Protein AF-A0A2A4Z4H3-F1 (afdb_monomer_lite)

Radius of gyration: 18.21 Å; chains: 1; bounding box: 39×43×49 Å

Foldseek 3Di:
DCVVFWDKDDLVVLVVLLVLVQVVDPDDRADSVQKIKIWGDQPFFPQKIKIWIWGRPDVVTDIWIWIDRHPDSDIQTQPQAVVSVLVCCVVTPTADDPVRVLVLVQVNLVRHADPQGGKFFDQAPVSFAAPDDDDVVVRVVRNVVHHRKDFPDQDPQRKTWIWTWIDRFQWIWIWTWIAHSSRDIDIDDTDTPDGRRRHDGNVPDD

Sequence (206 aa):
MFDEAFTKLEIDEIASLLDVLNKQIEGSTFDPLETTILAVEVPFYAEYRFLSVADHATNPPLQRFVFQKNETQDFTVIDWTYKTIYDLNTVAPIALDDKNVLEYVRFFFAHVKGRHGRFIICESADNVQWKDEQPEEVRKKLNATMQPLEIKEKRKDGVYAIKAFMMLKDALFNVDIYVEPNGRVTMSDHEIMIEDVPVLDSTFGQ

Structure (mmCIF, N/CA/C/O backbone):
data_AF-A0A2A4Z4H3-F1
#
_entry.id   AF-A0A2A4Z4H3-F1
#
loop_
_atom_site.group_PDB
_atom_site.id
_atom_site.type_symbol
_atom_site.label_atom_id
_atom_site.label_alt_id
_atom_site.label_comp_id
_atom_site.label_asym_id
_atom_site.label_entity_id
_atom_site.label_seq_id
_atom_site.pdbx_PDB_ins_code
_atom_site.Cartn_x
_atom_site.Cartn_y
_atom_site.Cartn_z
_atom_site.occupancy
_atom_site.B_iso_or_equiv
_atom_site.auth_seq_id
_atom_site.auth_comp_id
_atom_site.auth_asym_id
_atom_site.auth_atom_id
_atom_site.pdbx_PDB_model_num
ATOM 1 N N . MET A 1 1 ? -0.929 4.907 -8.600 1.00 48.97 1 MET A N 1
ATOM 2 C CA . MET A 1 1 ? -0.083 5.216 -7.424 1.00 48.97 1 MET A CA 1
ATOM 3 C C . MET A 1 1 ? -0.898 6.153 -6.547 1.00 48.97 1 MET A C 1
ATOM 5 O O . MET A 1 1 ? -1.597 6.975 -7.119 1.00 48.97 1 MET A O 1
ATOM 9 N N . PHE A 1 2 ? -0.891 6.002 -5.220 1.00 49.16 2 PHE A N 1
ATOM 10 C CA . PHE A 1 2 ? -1.704 6.821 -4.294 1.00 49.16 2 PHE A CA 1
ATOM 11 C C . PHE A 1 2 ? -1.390 8.334 -4.355 1.00 49.16 2 PHE A C 1
ATOM 13 O O . PHE A 1 2 ? -2.091 9.133 -3.745 1.00 49.16 2 PHE A O 1
ATOM 20 N N . ASP A 1 3 ? -0.359 8.717 -5.108 1.00 47.75 3 ASP A N 1
ATOM 21 C CA . ASP A 1 3 ? 0.230 10.053 -5.189 1.00 47.75 3 ASP A CA 1
ATOM 22 C C . ASP A 1 3 ? -0.754 11.181 -5.540 1.00 47.75 3 ASP A C 1
ATOM 24 O O . ASP A 1 3 ? -0.549 12.308 -5.103 1.00 47.75 3 ASP A O 1
ATOM 28 N N . GLU A 1 4 ? -1.846 10.904 -6.260 1.00 51.25 4 GLU A N 1
ATOM 29 C CA . GLU A 1 4 ? -2.812 11.943 -6.660 1.00 51.25 4 GLU A CA 1
ATOM 30 C C . GLU A 1 4 ? -3.840 12.306 -5.570 1.00 51.25 4 GLU A C 1
ATOM 32 O O . GLU A 1 4 ? -4.519 13.323 -5.695 1.00 51.25 4 GLU A O 1
ATOM 37 N N . ALA A 1 5 ? -3.951 11.517 -4.494 1.00 73.94 5 ALA A N 1
ATOM 38 C CA . ALA A 1 5 ? -4.950 11.716 -3.434 1.00 73.94 5 ALA A CA 1
ATOM 39 C C . ALA A 1 5 ? -4.361 12.213 -2.101 1.00 73.94 5 ALA A C 1
ATOM 41 O O . ALA A 1 5 ? -5.100 12.438 -1.139 1.00 73.94 5 ALA A O 1
ATOM 42 N N . PHE A 1 6 ? -3.040 12.386 -2.019 1.00 83.31 6 PHE A N 1
ATOM 43 C CA . PHE A 1 6 ? -2.410 12.866 -0.796 1.00 83.31 6 PHE A CA 1
ATOM 44 C C . PHE A 1 6 ? -2.664 14.356 -0.573 1.00 83.31 6 PHE A C 1
ATOM 46 O O . PHE A 1 6 ? -2.388 15.201 -1.422 1.00 83.31 6 PHE A O 1
ATOM 53 N N . THR A 1 7 ? -3.111 14.679 0.633 1.00 89.88 7 THR A N 1
ATOM 54 C CA . THR A 1 7 ? -3.207 16.043 1.142 1.00 89.88 7 THR A CA 1
ATOM 55 C C . THR A 1 7 ? -2.032 16.303 2.073 1.00 89.88 7 THR A C 1
ATOM 57 O O . THR A 1 7 ? -1.821 15.575 3.045 1.00 89.88 7 THR A O 1
ATOM 60 N N . LYS A 1 8 ? -1.242 17.337 1.777 1.00 92.19 8 LYS A N 1
ATOM 61 C CA . LYS A 1 8 ? -0.184 17.788 2.683 1.00 92.19 8 LYS A CA 1
ATOM 62 C C . LYS A 1 8 ? -0.820 18.434 3.913 1.00 92.19 8 LYS A C 1
ATOM 64 O O . LYS A 1 8 ? -1.685 19.291 3.761 1.00 92.19 8 LYS A O 1
ATOM 69 N N . LEU A 1 9 ? -0.384 18.026 5.102 1.00 91.56 9 LEU A N 1
ATOM 70 C CA . LEU A 1 9 ? -0.861 18.613 6.352 1.00 91.56 9 LEU A CA 1
ATOM 71 C C . LEU A 1 9 ? -0.175 19.952 6.640 1.00 91.56 9 LEU A C 1
ATOM 73 O O . LEU A 1 9 ? 0.978 20.176 6.258 1.00 91.56 9 LEU A O 1
ATOM 77 N N . GLU A 1 10 ? -0.892 20.828 7.339 1.00 91.31 10 GLU A N 1
ATOM 78 C CA . GLU A 1 10 ? -0.375 22.119 7.790 1.00 91.31 10 GLU A CA 1
ATOM 79 C C . GLU A 1 10 ? 0.532 21.957 9.014 1.00 91.31 10 GLU A C 1
ATOM 81 O O . GLU A 1 10 ? 0.399 21.016 9.799 1.00 91.31 10 GLU A O 1
ATOM 86 N N . ILE A 1 11 ? 1.448 22.907 9.204 1.00 90.12 11 ILE A N 1
ATOM 87 C CA . ILE A 1 11 ? 2.482 22.849 10.248 1.00 90.12 11 ILE A CA 1
ATOM 88 C C . ILE A 1 11 ? 1.920 22.673 11.669 1.00 90.12 11 ILE A C 1
ATOM 90 O O . ILE A 1 11 ? 2.480 21.909 12.455 1.00 90.12 11 ILE A O 1
ATOM 94 N N . ASP A 1 12 ? 0.794 23.315 11.989 1.00 90.25 12 ASP A N 1
ATOM 95 C CA . ASP A 1 12 ? 0.161 23.222 13.313 1.00 90.25 12 ASP A CA 1
ATOM 96 C C . ASP A 1 12 ? -0.400 21.814 13.581 1.00 90.25 12 ASP A C 1
ATOM 98 O O . ASP A 1 12 ? -0.313 21.287 14.697 1.00 90.25 12 ASP A O 1
ATOM 102 N N . GLU A 1 13 ? -0.943 21.172 12.541 1.00 89.69 13 GLU A N 1
ATOM 103 C CA . GLU A 1 13 ? -1.412 19.789 12.610 1.00 89.69 13 GLU A CA 1
ATOM 104 C C . GLU A 1 13 ? -0.224 18.830 12.720 1.00 89.69 13 GLU A C 1
ATOM 106 O O . GLU A 1 13 ? -0.233 17.944 13.573 1.00 89.69 13 GLU A O 1
ATOM 111 N N . ILE A 1 14 ? 0.836 19.047 11.931 1.00 90.31 14 ILE A N 1
ATOM 112 C CA . ILE A 1 14 ? 2.077 18.262 12.002 1.00 90.31 14 ILE A CA 1
ATOM 113 C C . ILE A 1 14 ? 2.657 18.308 13.418 1.00 90.31 14 ILE A C 1
ATOM 115 O O . ILE A 1 14 ? 2.927 17.254 13.990 1.00 90.31 14 ILE A O 1
ATOM 119 N N . ALA A 1 15 ? 2.797 19.494 14.015 1.00 90.56 15 ALA A N 1
ATOM 120 C CA . ALA A 1 15 ? 3.322 19.644 15.372 1.00 90.56 15 ALA A CA 1
ATOM 121 C C . ALA A 1 15 ? 2.492 18.851 16.398 1.00 90.56 15 ALA A C 1
ATOM 123 O O . ALA A 1 15 ? 3.041 18.077 17.184 1.00 90.56 15 ALA A O 1
ATOM 124 N N . SER A 1 16 ? 1.164 18.964 16.319 1.00 89.19 16 SER A N 1
ATOM 125 C CA . SER A 1 16 ? 0.234 18.258 17.210 1.00 89.19 16 SER A CA 1
ATOM 126 C C . SER A 1 16 ? 0.288 16.732 17.055 1.00 89.19 16 SER A C 1
ATOM 128 O O . SER A 1 16 ? 0.121 15.998 18.032 1.00 89.19 16 SER A O 1
ATOM 130 N N . LEU A 1 17 ? 0.503 16.233 15.834 1.00 89.25 17 LEU A N 1
ATOM 131 C CA . LEU A 1 17 ? 0.656 14.801 15.561 1.00 89.25 17 LEU A CA 1
ATOM 132 C C . LEU A 1 17 ? 2.003 14.283 16.073 1.00 89.25 17 LEU A C 1
ATOM 134 O O . LEU A 1 17 ? 2.053 13.244 16.736 1.00 89.25 17 LEU A O 1
ATOM 138 N N . LEU A 1 18 ? 3.088 15.012 15.800 1.00 89.25 18 LEU A N 1
ATOM 139 C CA . LEU A 1 18 ? 4.441 14.620 16.193 1.00 89.25 18 LEU A CA 1
ATOM 140 C C . LEU A 1 18 ? 4.631 14.597 17.714 1.00 89.25 18 LEU A C 1
ATOM 142 O O . LEU A 1 18 ? 5.350 13.730 18.209 1.00 89.25 18 LEU A O 1
ATOM 146 N N . ASP A 1 19 ? 3.921 15.441 18.468 1.00 88.50 19 ASP A N 1
ATOM 147 C CA . ASP A 1 19 ? 3.914 15.429 19.940 1.00 88.50 19 ASP A CA 1
ATOM 148 C C . ASP A 1 19 ? 3.496 14.083 20.553 1.00 88.50 19 ASP A C 1
ATOM 150 O O . ASP A 1 19 ? 3.882 13.755 21.685 1.00 88.50 19 ASP A O 1
ATOM 154 N N . VAL A 1 20 ? 2.687 13.301 19.836 1.00 88.69 20 VAL A N 1
ATOM 155 C CA . VAL A 1 20 ? 2.268 11.960 20.260 1.00 88.69 20 VAL A CA 1
ATOM 156 C C . VAL A 1 20 ? 3.045 10.888 19.518 1.00 88.69 20 VAL A C 1
ATOM 158 O O . VAL A 1 20 ? 3.537 9.952 20.148 1.00 88.69 20 VAL A O 1
ATOM 161 N N . LEU A 1 21 ? 3.213 11.041 18.205 1.00 86.62 21 LEU A N 1
ATOM 162 C CA . LEU A 1 21 ? 3.874 10.051 17.367 1.00 86.62 21 LEU A CA 1
ATOM 163 C C . LEU A 1 21 ? 5.336 9.822 17.790 1.00 86.62 21 LEU A C 1
ATOM 165 O O . LEU A 1 21 ? 5.755 8.674 17.927 1.00 86.62 21 LEU A O 1
ATOM 169 N N . ASN A 1 22 ? 6.086 10.882 18.118 1.00 87.94 22 ASN A N 1
ATOM 170 C CA . ASN A 1 22 ? 7.470 10.770 18.603 1.00 87.94 22 ASN A CA 1
ATOM 171 C C . ASN A 1 22 ? 7.598 10.003 19.929 1.00 87.94 22 ASN A C 1
ATOM 173 O O . ASN A 1 22 ? 8.685 9.543 20.262 1.00 87.94 22 ASN A O 1
ATOM 177 N N . LYS A 1 23 ? 6.512 9.861 20.702 1.00 85.56 23 LYS A N 1
ATOM 178 C CA . LYS A 1 23 ? 6.504 9.071 21.947 1.00 85.56 23 LYS A CA 1
ATOM 179 C C . LYS A 1 23 ? 6.243 7.586 21.698 1.00 85.56 23 LYS A C 1
ATOM 181 O O . LYS A 1 23 ? 6.504 6.779 22.585 1.00 85.56 23 LYS A O 1
ATOM 186 N N . GLN A 1 24 ? 5.685 7.240 20.539 1.00 79.06 24 GLN A N 1
ATOM 187 C CA . GLN A 1 24 ? 5.313 5.873 20.168 1.00 79.06 24 GLN A CA 1
ATOM 188 C C . GLN A 1 24 ? 6.321 5.224 19.213 1.00 79.06 24 GLN A C 1
ATOM 190 O O . GLN A 1 24 ? 6.392 4.000 19.142 1.00 79.06 24 GLN A O 1
ATOM 195 N N . ILE A 1 25 ? 7.098 6.026 18.480 1.00 77.94 25 ILE A N 1
ATOM 196 C CA . ILE A 1 25 ? 8.138 5.536 17.575 1.00 77.94 25 ILE A CA 1
ATOM 197 C C . ILE A 1 25 ? 9.462 5.392 18.333 1.00 77.94 25 ILE A C 1
ATOM 199 O O . ILE A 1 25 ? 9.905 6.308 19.021 1.00 77.94 25 ILE A O 1
ATOM 203 N N . GLU A 1 26 ? 10.127 4.250 18.165 1.00 68.00 26 GLU A N 1
ATOM 204 C CA . GLU A 1 26 ? 11.507 4.062 18.616 1.00 68.00 26 GLU A CA 1
ATOM 205 C C . GLU A 1 26 ? 12.495 4.692 17.615 1.00 68.00 26 GLU A C 1
ATOM 207 O O . GLU A 1 26 ? 12.425 4.436 16.408 1.00 68.00 26 GLU A O 1
ATOM 212 N N . GLY A 1 27 ? 13.448 5.491 18.107 1.00 70.19 27 GLY A N 1
ATOM 213 C CA . GLY A 1 27 ? 14.533 6.067 17.303 1.00 70.19 27 GLY A CA 1
ATOM 214 C C . GLY A 1 27 ? 14.565 7.596 17.302 1.00 70.19 27 GLY A C 1
ATOM 215 O O . GLY A 1 27 ? 14.373 8.225 18.341 1.00 70.19 27 GLY A O 1
ATOM 216 N N . SER A 1 28 ? 14.887 8.183 16.144 1.00 68.56 28 SER A N 1
ATOM 217 C CA . SER A 1 28 ? 14.991 9.635 15.960 1.00 68.56 28 SER A CA 1
ATOM 218 C C . SER A 1 28 ? 13.633 10.317 16.106 1.00 68.56 28 SER A C 1
ATOM 220 O O . SER A 1 28 ? 12.647 9.881 15.515 1.00 68.56 28 SER A O 1
ATOM 222 N N . THR A 1 29 ? 13.602 11.407 16.868 1.00 81.31 29 THR A N 1
ATOM 223 C CA . THR A 1 29 ? 12.432 12.277 16.994 1.00 81.31 29 THR A CA 1
ATOM 224 C C . THR A 1 29 ? 12.316 13.182 15.777 1.00 81.31 29 THR A C 1
ATOM 226 O O . THR A 1 29 ? 13.285 13.850 15.419 1.00 81.31 29 THR A O 1
ATOM 229 N N . PHE A 1 30 ? 11.125 13.243 15.198 1.00 85.31 30 PHE A N 1
ATOM 230 C CA . PHE A 1 30 ? 10.806 14.108 14.072 1.00 85.31 30 PHE A CA 1
ATOM 231 C C . PHE A 1 30 ? 10.629 15.561 14.517 1.00 85.31 30 PHE A C 1
ATOM 233 O O . PHE A 1 30 ? 9.896 15.826 15.475 1.00 85.31 30 PHE A O 1
ATOM 240 N N . ASP A 1 31 ? 11.274 16.491 13.810 1.00 87.19 31 ASP A N 1
ATOM 241 C CA . ASP A 1 31 ? 11.072 17.933 13.978 1.00 87.19 31 ASP A CA 1
ATOM 242 C C . ASP A 1 31 ? 9.947 18.407 13.035 1.00 87.19 31 ASP A C 1
ATOM 244 O O . ASP A 1 31 ? 10.052 18.180 11.825 1.00 87.19 31 ASP A O 1
ATOM 248 N N . PRO A 1 32 ? 8.883 19.069 13.531 1.00 89.44 32 PRO A N 1
ATOM 249 C CA . PRO A 1 32 ? 7.810 19.606 12.691 1.00 89.44 32 PRO A CA 1
ATOM 250 C C . PRO A 1 32 ? 8.270 20.536 11.559 1.00 89.44 32 PRO A C 1
ATOM 252 O O . PRO A 1 32 ? 7.568 20.645 10.557 1.00 89.44 32 PRO A O 1
ATOM 255 N N . LEU A 1 33 ? 9.419 21.208 11.699 1.00 90.38 33 LEU A N 1
ATOM 256 C CA . LEU A 1 33 ? 9.965 22.107 10.676 1.00 90.38 33 LEU A CA 1
ATOM 257 C C . LEU A 1 33 ? 10.673 21.364 9.539 1.00 90.38 33 LEU A C 1
ATOM 259 O O . LEU A 1 33 ? 10.671 21.840 8.405 1.00 90.38 33 LEU A O 1
ATOM 263 N N . GLU A 1 34 ? 11.240 20.196 9.835 1.00 90.69 34 GLU A N 1
ATOM 264 C CA . GLU A 1 34 ? 11.979 19.360 8.878 1.00 90.69 34 GLU A CA 1
ATOM 265 C C . GLU A 1 34 ? 11.135 18.177 8.367 1.00 90.69 34 GLU A C 1
ATOM 267 O O . GLU A 1 34 ? 11.551 17.436 7.475 1.00 90.69 34 GLU A O 1
ATOM 272 N N . THR A 1 35 ? 9.922 18.004 8.901 1.00 92.12 35 THR A N 1
ATOM 273 C CA . THR A 1 35 ? 9.031 16.885 8.583 1.00 92.12 35 THR A CA 1
ATOM 274 C C . THR A 1 35 ? 7.894 17.310 7.663 1.00 92.12 35 THR A C 1
ATOM 276 O O . THR A 1 35 ? 7.148 18.244 7.941 1.00 92.12 35 THR A O 1
ATOM 279 N N . THR A 1 36 ? 7.691 16.553 6.588 1.00 93.12 36 THR A N 1
ATOM 280 C CA . THR A 1 36 ? 6.489 16.629 5.755 1.00 93.12 36 THR A CA 1
ATOM 281 C C . THR A 1 36 ? 5.586 15.438 6.050 1.00 93.12 36 THR A C 1
ATOM 283 O O . THR A 1 36 ? 6.023 14.292 5.962 1.00 93.12 36 THR A O 1
ATOM 286 N N . ILE A 1 37 ? 4.312 15.698 6.358 1.00 93.06 37 ILE A N 1
ATOM 287 C CA . ILE A 1 37 ? 3.289 14.655 6.488 1.00 93.06 37 ILE A CA 1
ATOM 288 C C . ILE A 1 37 ? 2.285 14.788 5.347 1.00 93.06 37 ILE A C 1
ATOM 290 O O . ILE A 1 37 ? 1.677 15.843 5.150 1.00 93.06 37 ILE A O 1
ATOM 294 N N . LEU A 1 38 ? 2.118 13.699 4.603 1.00 93.19 38 LEU A N 1
ATOM 295 C CA . LEU A 1 38 ? 1.094 13.541 3.580 1.00 93.19 38 LEU A CA 1
ATOM 296 C C . LEU A 1 38 ? 0.022 12.583 4.097 1.00 93.19 38 LEU A C 1
ATOM 298 O O . LEU A 1 38 ? 0.347 11.471 4.509 1.00 93.19 38 LEU A O 1
ATOM 302 N N . ALA A 1 39 ? -1.240 12.997 4.059 1.00 92.06 39 ALA A N 1
ATOM 303 C CA . ALA A 1 39 ? -2.380 12.201 4.494 1.00 92.06 39 ALA A CA 1
ATOM 304 C C . ALA A 1 39 ? -3.246 11.780 3.305 1.00 92.06 39 ALA A C 1
ATOM 306 O O . ALA A 1 39 ? -3.481 12.573 2.398 1.00 92.06 39 ALA A O 1
ATOM 307 N N . VAL A 1 40 ? -3.759 10.556 3.324 1.00 91.38 40 VAL A N 1
ATOM 308 C CA . VAL A 1 40 ? -4.726 10.064 2.337 1.00 91.38 40 VAL A CA 1
ATOM 309 C C . VAL A 1 40 ? -5.792 9.228 3.031 1.00 91.38 40 VAL A C 1
ATOM 311 O O . VAL A 1 40 ? -5.500 8.472 3.961 1.00 91.38 40 VAL A O 1
ATOM 314 N N . GLU A 1 41 ? -7.041 9.371 2.601 1.00 89.31 41 GLU A N 1
ATOM 315 C CA . GLU A 1 41 ? -8.112 8.489 3.056 1.00 89.31 41 GLU A CA 1
ATOM 316 C C . GLU A 1 41 ? -7.954 7.106 2.426 1.00 89.31 41 GLU A C 1
ATOM 318 O O . GLU A 1 41 ? -7.647 6.969 1.242 1.00 89.31 41 GLU A O 1
ATOM 323 N N . VAL A 1 42 ? -8.162 6.065 3.228 1.00 88.56 42 VAL A N 1
ATOM 324 C CA . VAL A 1 42 ? -8.042 4.675 2.784 1.00 88.56 42 VAL A CA 1
ATOM 325 C C . VAL A 1 42 ? -9.434 4.055 2.680 1.00 88.56 42 VAL A C 1
ATOM 327 O O . VAL A 1 42 ? -10.040 3.74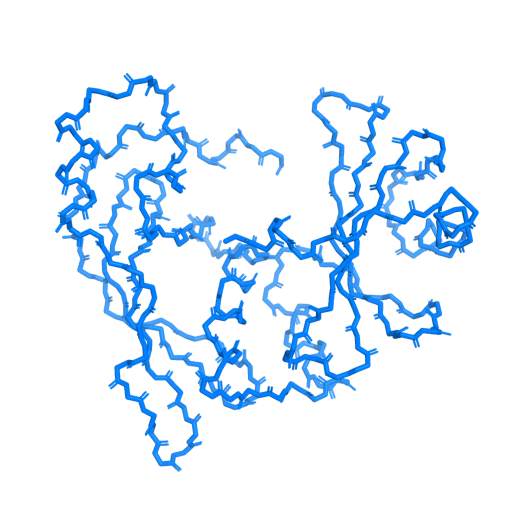0 3.703 1.00 88.56 42 VAL A O 1
ATOM 330 N N . PRO A 1 43 ? -9.973 3.828 1.468 1.00 88.94 43 PRO A N 1
ATOM 331 C CA . PRO A 1 43 ? -11.378 3.441 1.300 1.00 88.94 43 PRO A CA 1
ATOM 332 C C . PRO A 1 43 ? -11.725 2.053 1.856 1.00 88.94 43 PRO A C 1
ATOM 334 O O . PRO A 1 43 ? -12.901 1.708 1.943 1.00 88.94 43 PRO A O 1
ATOM 337 N N . PHE A 1 44 ? -10.724 1.250 2.223 1.00 91.25 44 PHE A N 1
ATOM 338 C CA . PHE A 1 44 ? -10.885 -0.068 2.840 1.00 91.25 44 PHE A CA 1
ATOM 339 C C . PHE A 1 44 ? -10.828 -0.050 4.381 1.00 91.25 44 PHE A C 1
ATOM 341 O O . PHE A 1 44 ? -11.173 -1.061 4.990 1.00 91.25 44 PHE A O 1
ATOM 348 N N . TYR A 1 45 ? -10.461 1.070 5.020 1.00 91.50 45 TYR A N 1
ATOM 349 C CA . TYR A 1 45 ? -10.558 1.257 6.475 1.00 91.50 45 TYR A CA 1
ATOM 350 C C . TYR A 1 45 ? -11.400 2.492 6.800 1.00 91.50 45 TYR A C 1
ATOM 352 O O . TYR A 1 45 ? -10.914 3.623 6.798 1.00 91.50 45 TYR A O 1
ATOM 360 N N . ALA A 1 46 ? -12.676 2.272 7.116 1.00 86.31 46 ALA A N 1
ATOM 361 C CA . ALA A 1 46 ? -13.558 3.349 7.550 1.00 86.31 46 ALA A CA 1
ATOM 362 C C . ALA A 1 46 ? -13.021 4.005 8.830 1.00 86.31 46 ALA A C 1
ATOM 364 O O . ALA A 1 46 ? -12.587 3.305 9.738 1.00 86.31 46 ALA A O 1
ATOM 365 N N . GLU A 1 47 ? -13.090 5.336 8.909 1.00 88.75 47 GLU A N 1
ATOM 366 C CA . GLU A 1 47 ? -12.576 6.133 10.036 1.00 88.75 47 GLU A CA 1
ATOM 367 C C . GLU A 1 47 ? -11.049 6.124 10.202 1.00 88.75 47 GLU A C 1
ATOM 369 O O . GLU A 1 47 ? -10.559 6.580 11.233 1.00 88.75 47 GLU A O 1
ATOM 374 N N . TYR A 1 48 ? -10.283 5.646 9.220 1.00 91.25 48 TYR A N 1
ATOM 375 C CA . TYR A 1 48 ? -8.825 5.735 9.242 1.00 91.25 48 TYR A CA 1
ATOM 376 C C . TYR A 1 48 ? -8.305 6.542 8.060 1.00 91.25 48 TYR A C 1
ATOM 378 O O . TYR A 1 48 ? -8.838 6.505 6.949 1.00 91.25 48 TYR A O 1
ATOM 386 N N . ARG A 1 49 ? -7.189 7.223 8.303 1.00 91.69 49 ARG A N 1
ATOM 387 C CA . ARG A 1 49 ? -6.354 7.824 7.269 1.00 91.69 49 ARG A CA 1
ATOM 388 C C . ARG A 1 49 ? -4.949 7.252 7.335 1.00 91.69 49 ARG A C 1
ATOM 390 O O . ARG A 1 49 ? -4.454 6.875 8.399 1.00 91.69 49 ARG A O 1
ATOM 397 N N . PHE A 1 50 ? -4.312 7.188 6.180 1.00 92.75 50 PHE A N 1
ATOM 398 C CA . PHE A 1 50 ? -2.930 6.774 6.038 1.00 92.75 50 PHE A CA 1
ATOM 399 C C . PHE A 1 50 ? -2.026 8.001 5.955 1.00 92.75 50 PHE A C 1
ATOM 401 O O . PHE A 1 50 ? -2.301 8.929 5.196 1.00 92.75 50 PHE A O 1
ATOM 408 N N . LEU A 1 51 ? -0.953 8.002 6.740 1.00 92.69 51 LEU A N 1
ATOM 409 C CA . LEU A 1 51 ? 0.020 9.080 6.831 1.00 92.69 51 LEU A CA 1
ATOM 410 C C . LEU A 1 51 ? 1.386 8.596 6.338 1.00 92.69 51 LEU A C 1
ATOM 412 O O . LEU A 1 51 ? 1.943 7.629 6.862 1.00 92.69 51 LEU A O 1
ATOM 416 N N . SER A 1 52 ? 1.947 9.316 5.373 1.00 92.06 52 SER A N 1
ATOM 417 C CA . SER A 1 52 ? 3.347 9.217 4.970 1.00 92.06 52 SER A CA 1
ATOM 418 C C . SER A 1 52 ? 4.121 10.367 5.605 1.00 92.06 52 SER A C 1
ATOM 420 O O . SER A 1 52 ? 3.948 11.525 5.225 1.00 92.06 52 SER A O 1
ATOM 422 N N . VAL A 1 53 ? 4.971 10.039 6.570 1.00 91.69 53 VAL A N 1
ATOM 423 C CA . VAL A 1 53 ? 5.822 10.971 7.313 1.00 91.69 53 VAL A CA 1
ATOM 424 C C . VAL A 1 53 ? 7.225 10.904 6.719 1.00 91.69 53 VAL A C 1
ATOM 426 O O . VAL A 1 53 ? 7.832 9.834 6.701 1.00 91.69 53 VAL A O 1
ATOM 429 N N . ALA A 1 54 ? 7.736 12.021 6.215 1.00 91.50 54 ALA A N 1
ATOM 430 C CA . ALA A 1 54 ? 9.073 12.119 5.643 1.00 91.50 54 ALA A CA 1
ATOM 431 C C . ALA A 1 54 ? 9.872 13.210 6.356 1.00 91.50 54 ALA A C 1
ATOM 433 O O . ALA A 1 54 ? 9.467 14.370 6.360 1.00 91.50 54 ALA A O 1
ATOM 434 N N . ASP A 1 55 ? 11.004 12.831 6.939 1.00 89.94 55 ASP A N 1
ATOM 435 C CA . ASP A 1 55 ? 11.915 13.738 7.634 1.00 89.94 55 ASP A CA 1
ATOM 436 C C . ASP A 1 55 ? 13.120 14.071 6.765 1.00 89.94 55 ASP A C 1
ATOM 438 O O . ASP A 1 55 ? 13.900 13.193 6.383 1.00 89.94 55 ASP A O 1
ATOM 442 N N . HIS A 1 56 ? 13.252 15.356 6.460 1.00 90.25 56 HIS A N 1
ATOM 443 C CA . HIS A 1 56 ? 14.261 15.907 5.570 1.00 90.25 56 HIS A CA 1
ATOM 444 C C . HIS A 1 56 ? 15.542 16.340 6.292 1.00 90.25 56 HIS A C 1
ATOM 446 O O . HIS A 1 56 ? 16.483 16.775 5.627 1.00 90.25 56 HIS A O 1
ATOM 452 N N . ALA A 1 57 ? 15.646 16.132 7.612 1.00 87.19 57 ALA A N 1
ATOM 453 C CA . ALA A 1 57 ? 16.883 16.360 8.359 1.00 87.19 57 ALA A CA 1
ATOM 454 C C . ALA A 1 57 ? 18.041 15.452 7.894 1.00 87.19 57 ALA A C 1
ATOM 456 O O . ALA A 1 57 ? 19.215 15.734 8.151 1.00 87.19 57 ALA A O 1
ATOM 457 N N . THR A 1 58 ? 17.727 14.352 7.200 1.00 81.25 58 THR A N 1
ATOM 458 C CA . THR A 1 58 ? 18.701 13.421 6.616 1.00 81.25 58 THR A CA 1
ATOM 459 C C . THR A 1 58 ? 18.507 13.284 5.106 1.00 81.25 58 THR A C 1
ATOM 461 O O . THR A 1 58 ? 17.419 13.505 4.577 1.00 81.25 58 THR A O 1
ATOM 464 N N . ASN A 1 59 ? 19.584 12.936 4.394 1.00 81.31 59 ASN A N 1
ATOM 465 C CA . ASN A 1 59 ? 19.549 12.679 2.955 1.00 81.31 59 ASN A CA 1
ATOM 466 C C . ASN A 1 59 ? 20.107 11.268 2.665 1.00 81.31 59 ASN A C 1
ATOM 468 O O . ASN A 1 59 ? 21.300 11.050 2.900 1.00 81.31 59 ASN A O 1
ATOM 472 N N . PRO A 1 60 ? 19.295 10.317 2.162 1.00 82.75 60 PRO A N 1
ATOM 473 C CA . PRO A 1 60 ? 17.887 10.477 1.781 1.00 82.75 60 PRO A CA 1
ATOM 474 C C . PRO A 1 60 ? 16.953 10.689 2.991 1.00 82.75 60 PRO A C 1
ATOM 476 O O . PRO A 1 60 ? 17.314 10.270 4.091 1.00 82.75 60 PRO A O 1
ATOM 479 N N . PRO A 1 61 ? 15.765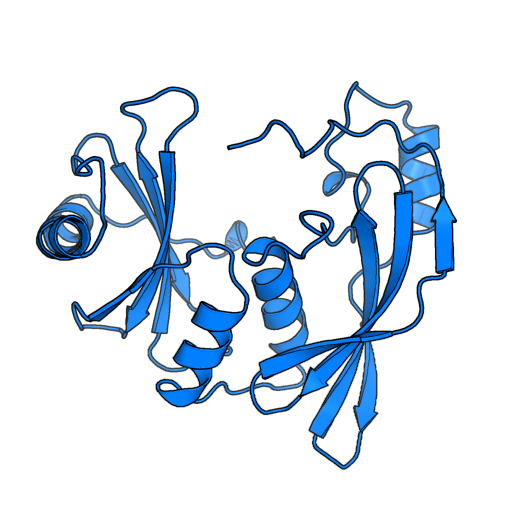 11.299 2.793 1.00 85.94 61 PRO A N 1
ATOM 480 C CA . PRO A 1 61 ? 14.799 11.525 3.865 1.00 85.94 61 PRO A CA 1
ATOM 481 C C . PRO A 1 61 ? 14.379 10.229 4.555 1.00 85.94 61 PRO A C 1
ATOM 483 O O . PRO A 1 61 ? 14.128 9.218 3.887 1.00 85.94 61 PRO A O 1
ATOM 486 N N . LEU A 1 62 ? 14.246 10.279 5.879 1.00 86.75 62 LEU A N 1
ATOM 487 C CA . LEU A 1 62 ? 13.760 9.157 6.671 1.00 86.75 62 LEU A CA 1
ATOM 488 C C . LEU A 1 62 ? 12.238 9.069 6.537 1.00 86.75 62 LEU A C 1
ATOM 490 O O . LEU A 1 62 ? 11.523 9.976 6.959 1.00 86.75 62 LEU A O 1
ATOM 494 N N . GLN A 1 63 ? 11.736 7.968 5.975 1.00 88.12 63 GLN A N 1
ATOM 495 C CA . GLN A 1 63 ? 10.298 7.756 5.799 1.00 88.12 63 GLN A CA 1
ATOM 496 C C . GLN A 1 63 ? 9.701 6.833 6.867 1.00 88.12 63 GLN A C 1
ATOM 498 O O . GLN A 1 63 ? 10.291 5.819 7.265 1.00 88.12 63 GLN A O 1
ATOM 503 N N . ARG A 1 64 ? 8.494 7.173 7.322 1.00 89.25 64 ARG A N 1
ATOM 504 C CA . ARG A 1 64 ? 7.638 6.356 8.187 1.00 89.25 64 ARG A CA 1
ATOM 505 C C . ARG A 1 64 ? 6.207 6.382 7.674 1.00 89.25 64 ARG A C 1
ATOM 507 O O . ARG A 1 64 ? 5.722 7.400 7.194 1.00 89.25 64 ARG A O 1
ATOM 514 N N . PHE A 1 65 ? 5.532 5.251 7.816 1.00 91.12 65 PHE A N 1
ATOM 515 C CA . PHE A 1 65 ? 4.164 5.056 7.358 1.00 91.12 65 PHE A CA 1
ATOM 516 C C . PHE A 1 65 ? 3.289 4.690 8.547 1.00 91.12 65 PHE A C 1
ATOM 518 O O . PHE A 1 65 ? 3.656 3.818 9.337 1.00 91.12 65 PHE A O 1
ATOM 525 N N . VAL A 1 66 ? 2.163 5.380 8.704 1.00 91.75 66 VAL A N 1
ATOM 526 C CA . VAL A 1 66 ? 1.347 5.295 9.917 1.00 91.75 66 VAL A CA 1
ATOM 527 C C . VAL A 1 66 ? -0.131 5.324 9.554 1.00 91.75 66 VAL A C 1
ATOM 529 O O . VAL A 1 66 ? -0.561 6.152 8.759 1.00 91.75 66 VAL A O 1
ATOM 532 N N . PHE A 1 67 ? -0.924 4.448 10.161 1.00 91.56 67 PHE A N 1
ATOM 533 C CA . PHE A 1 67 ? -2.376 4.597 10.189 1.00 91.56 67 PHE A CA 1
ATOM 534 C C . PHE A 1 67 ? -2.788 5.428 11.391 1.00 91.56 67 PHE A C 1
ATOM 536 O O . PHE A 1 67 ? -2.335 5.165 12.502 1.00 91.56 67 PHE A O 1
ATOM 543 N N . GLN A 1 68 ? -3.676 6.389 11.174 1.00 91.62 68 GLN A N 1
ATOM 544 C CA . GLN A 1 68 ? -4.293 7.168 12.236 1.00 91.62 68 GLN A CA 1
ATOM 545 C C . GLN A 1 68 ? -5.802 6.972 12.182 1.00 91.62 68 GLN A C 1
ATOM 547 O O . GLN A 1 68 ? -6.405 7.131 11.119 1.00 91.62 68 GLN A O 1
ATOM 552 N N . LYS A 1 69 ? -6.419 6.690 13.330 1.00 90.00 69 LYS A N 1
ATOM 553 C CA . LYS A 1 69 ? -7.877 6.751 13.442 1.00 90.00 69 LYS A CA 1
ATOM 554 C C . LYS A 1 69 ? -8.326 8.216 13.465 1.00 90.00 69 LYS A C 1
ATOM 556 O O . LYS A 1 69 ? -7.832 9.003 14.276 1.00 90.00 69 LYS A O 1
ATOM 561 N N . ASN A 1 70 ? -9.241 8.580 12.573 1.00 85.12 70 ASN A N 1
ATOM 562 C CA . ASN A 1 70 ? -9.711 9.943 12.343 1.00 85.12 70 ASN A CA 1
ATOM 563 C C . ASN A 1 70 ? -10.089 10.638 13.652 1.00 85.12 70 ASN A C 1
ATOM 565 O O . ASN A 1 70 ? -10.721 10.043 14.521 1.00 85.12 70 ASN A O 1
ATOM 569 N N . GLU A 1 71 ? -9.670 11.898 13.779 1.00 78.62 71 GLU A N 1
ATOM 570 C CA . GLU A 1 71 ? -9.923 12.753 14.950 1.00 78.62 71 GLU A CA 1
ATOM 571 C C . GLU A 1 71 ? -9.369 12.218 16.288 1.00 78.62 71 GLU A C 1
ATOM 573 O O . GLU A 1 71 ? -9.643 12.780 17.347 1.00 78.62 71 GLU A O 1
ATOM 578 N N . THR A 1 72 ? -8.540 11.170 16.266 1.00 83.50 72 THR A N 1
ATOM 579 C CA . THR A 1 72 ? -7.864 10.634 17.454 1.00 83.50 72 THR A CA 1
ATOM 580 C C . THR A 1 72 ? -6.346 10.668 17.292 1.00 83.50 72 THR A C 1
ATOM 582 O O . THR A 1 72 ? -5.825 10.751 16.183 1.00 83.50 72 THR A O 1
ATOM 585 N N . GLN A 1 73 ? -5.613 10.584 18.402 1.00 80.38 73 GLN A N 1
ATOM 586 C CA . GLN A 1 73 ? -4.150 10.436 18.404 1.00 80.38 73 GLN A CA 1
ATOM 587 C C . GLN A 1 73 ? -3.730 8.967 18.590 1.00 80.38 73 GLN A C 1
ATOM 589 O O . GLN A 1 73 ? -2.709 8.676 19.213 1.00 80.38 73 GLN A O 1
ATOM 594 N N . ASP A 1 74 ? -4.558 8.045 18.093 1.00 85.88 74 ASP A N 1
ATOM 595 C CA . ASP A 1 74 ? -4.263 6.616 18.060 1.00 85.88 74 ASP A CA 1
ATOM 596 C C . ASP A 1 74 ? -3.583 6.266 16.732 1.00 85.88 74 ASP A C 1
ATOM 598 O O . ASP A 1 74 ? -4.144 6.501 15.653 1.00 85.88 74 ASP A O 1
ATOM 602 N N . PHE A 1 75 ? -2.359 5.746 16.822 1.00 89.12 75 PHE A N 1
ATOM 603 C CA . PHE A 1 75 ? -1.496 5.490 15.680 1.00 89.12 75 PHE A CA 1
ATOM 604 C C . PHE A 1 75 ? -1.069 4.028 15.629 1.00 89.12 75 PHE A C 1
ATOM 606 O O . PHE A 1 75 ? -0.675 3.429 16.625 1.00 89.12 75 PHE A O 1
ATOM 613 N N . THR A 1 76 ? -1.075 3.465 14.426 1.00 90.31 76 THR A N 1
ATOM 614 C CA . THR A 1 76 ? -0.482 2.158 14.134 1.00 90.31 76 THR A CA 1
ATOM 615 C C . THR A 1 76 ? 0.645 2.351 13.129 1.00 90.31 76 THR A C 1
ATOM 617 O O . THR A 1 76 ? 0.407 2.671 11.963 1.00 90.31 76 THR A O 1
ATOM 620 N N . VAL A 1 77 ? 1.885 2.192 13.588 1.00 90.50 77 VAL A N 1
ATOM 621 C CA . VAL A 1 77 ? 3.091 2.364 12.767 1.00 90.50 77 VAL A CA 1
ATOM 622 C C . VAL A 1 77 ? 3.326 1.110 11.934 1.00 90.50 77 VAL A C 1
ATOM 624 O O . VAL A 1 77 ? 3.364 0.010 12.476 1.00 90.50 77 VAL A O 1
ATOM 627 N N . ILE A 1 78 ? 3.525 1.271 10.626 1.00 90.25 78 ILE A N 1
ATOM 628 C CA . ILE A 1 78 ? 3.833 0.161 9.725 1.00 90.25 78 ILE A CA 1
ATOM 629 C C . ILE A 1 78 ? 5.324 -0.166 9.791 1.00 90.25 78 ILE A C 1
ATOM 631 O O . ILE A 1 78 ? 6.181 0.672 9.510 1.00 90.25 78 ILE A O 1
ATOM 635 N N . ASP A 1 79 ? 5.624 -1.422 10.103 1.00 87.56 79 ASP A N 1
ATOM 636 C CA . ASP A 1 79 ? 6.974 -1.961 10.291 1.00 87.56 79 ASP A CA 1
ATOM 637 C C . ASP A 1 79 ? 7.452 -2.829 9.112 1.00 87.56 79 ASP A C 1
ATOM 639 O O . ASP A 1 79 ? 8.384 -3.620 9.245 1.00 87.56 79 ASP A O 1
ATOM 643 N N . TRP A 1 80 ? 6.811 -2.690 7.949 1.00 87.75 80 TRP A N 1
ATOM 644 C CA . TRP A 1 80 ? 7.026 -3.504 6.746 1.00 87.75 80 TRP A CA 1
ATOM 645 C C . TRP A 1 80 ? 6.624 -4.975 6.868 1.00 87.75 80 TRP A C 1
ATOM 647 O O . TRP A 1 80 ? 6.844 -5.747 5.928 1.00 87.75 80 TRP A O 1
ATOM 657 N N . THR A 1 81 ? 6.022 -5.389 7.983 1.00 88.75 81 THR A N 1
ATOM 658 C CA . THR A 1 81 ? 5.534 -6.755 8.155 1.00 88.75 81 THR A CA 1
ATOM 659 C C . THR A 1 81 ? 4.047 -6.841 7.828 1.00 88.75 81 THR A C 1
ATOM 661 O O . THR A 1 81 ? 3.260 -5.938 8.107 1.00 88.75 81 THR A O 1
ATOM 664 N N . TYR A 1 82 ? 3.624 -7.977 7.269 1.00 89.12 82 TYR A N 1
ATOM 665 C CA . TYR A 1 82 ? 2.197 -8.247 7.066 1.00 89.12 82 TYR A CA 1
ATOM 666 C C . TYR A 1 82 ? 1.434 -8.342 8.396 1.00 89.12 82 TYR A C 1
ATOM 668 O O . TYR A 1 82 ? 0.222 -8.144 8.419 1.00 89.12 82 TYR A O 1
ATOM 676 N N . LYS A 1 83 ? 2.132 -8.663 9.499 1.00 90.00 83 LYS A N 1
ATOM 677 C CA . LYS A 1 83 ? 1.529 -8.859 10.819 1.00 90.00 83 LYS A CA 1
ATOM 678 C C . LYS A 1 83 ? 0.855 -7.580 11.298 1.00 90.00 83 LYS A C 1
ATOM 680 O O . LYS A 1 83 ? -0.273 -7.655 11.755 1.00 90.00 83 LYS A O 1
ATOM 685 N N . THR A 1 84 ? 1.490 -6.428 11.112 1.00 90.06 84 THR A N 1
ATOM 686 C CA . THR A 1 84 ? 0.918 -5.134 11.503 1.00 90.06 84 THR A CA 1
ATOM 687 C C . THR A 1 84 ? -0.397 -4.840 10.783 1.00 90.06 84 THR A C 1
ATOM 689 O O . THR A 1 84 ? -1.358 -4.412 11.414 1.00 90.06 84 THR A O 1
ATOM 692 N N . ILE A 1 85 ? -0.482 -5.135 9.482 1.00 91.50 85 ILE A N 1
ATOM 693 C CA . ILE A 1 85 ? -1.724 -4.959 8.712 1.00 91.50 85 ILE A CA 1
ATOM 694 C C . ILE A 1 85 ? -2.798 -5.947 9.186 1.00 91.50 85 ILE A C 1
ATOM 696 O O . ILE A 1 85 ? -3.961 -5.583 9.335 1.00 91.50 85 ILE A O 1
ATOM 700 N N . TYR A 1 86 ? -2.426 -7.199 9.455 1.00 92.12 86 TYR A N 1
ATOM 701 C CA . TYR A 1 86 ? -3.384 -8.205 9.920 1.00 92.12 86 TYR A CA 1
ATOM 702 C C . TYR A 1 86 ? -3.877 -7.933 11.340 1.00 92.12 86 TYR A C 1
ATOM 704 O O . TYR A 1 86 ? -5.064 -8.102 11.599 1.00 92.12 86 TYR A O 1
ATOM 712 N N . ASP A 1 87 ? -3.008 -7.466 12.233 1.00 91.25 87 ASP A N 1
ATOM 713 C CA . ASP A 1 87 ? -3.387 -7.025 13.573 1.00 91.25 87 ASP A CA 1
ATOM 714 C C . ASP A 1 87 ? -4.324 -5.810 13.474 1.00 91.25 87 ASP A C 1
ATOM 716 O O . ASP A 1 87 ? -5.369 -5.797 14.128 1.00 91.25 87 ASP A O 1
ATOM 720 N N . LEU A 1 88 ? -4.032 -4.850 12.583 1.00 90.31 88 LEU A N 1
ATOM 721 C CA . LEU A 1 88 ? -4.925 -3.723 12.302 1.00 90.31 88 LEU A CA 1
ATOM 722 C C . LEU A 1 88 ? -6.308 -4.198 11.833 1.00 90.31 88 LEU A C 1
ATOM 724 O O . LEU A 1 88 ? -7.307 -3.718 12.356 1.00 90.31 88 LEU A O 1
ATOM 728 N N . ASN A 1 89 ? -6.392 -5.203 10.954 1.00 91.19 89 ASN A N 1
ATOM 729 C CA . ASN A 1 89 ? -7.675 -5.773 10.507 1.00 91.19 89 ASN A CA 1
ATOM 730 C C . ASN A 1 89 ? -8.522 -6.362 11.648 1.00 91.19 89 ASN A C 1
ATOM 732 O O . ASN A 1 89 ? -9.738 -6.495 11.497 1.00 91.19 89 ASN A O 1
ATOM 736 N N . THR A 1 90 ? -7.910 -6.745 12.777 1.00 88.31 90 THR A N 1
ATOM 737 C CA . THR A 1 90 ? -8.652 -7.266 13.939 1.00 88.31 90 THR A CA 1
ATOM 738 C C . THR A 1 90 ? -9.300 -6.168 14.776 1.00 88.31 90 THR A C 1
ATOM 740 O O . THR A 1 90 ? -10.357 -6.401 15.363 1.00 88.31 90 THR A O 1
ATOM 743 N N . VAL A 1 91 ? -8.687 -4.980 14.827 1.00 87.50 91 VAL A N 1
ATOM 744 C CA . VAL A 1 91 ? -9.177 -3.829 15.607 1.00 87.50 91 VAL A CA 1
ATOM 745 C C . VAL A 1 91 ? -10.001 -2.860 14.756 1.00 87.50 91 VAL A C 1
ATOM 747 O O . VAL A 1 91 ? -10.953 -2.265 15.256 1.00 87.50 91 VAL A O 1
ATOM 750 N N . ALA A 1 92 ? -9.672 -2.748 13.470 1.00 86.88 92 ALA A N 1
ATOM 751 C CA . ALA A 1 92 ? -10.341 -1.944 12.462 1.00 86.88 92 ALA A CA 1
ATOM 752 C C . ALA A 1 92 ? -10.839 -2.877 11.345 1.00 86.88 92 ALA A C 1
ATOM 754 O O . ALA A 1 92 ? -10.042 -3.298 10.502 1.00 86.88 92 ALA A O 1
ATOM 755 N N . PRO A 1 93 ? -12.136 -3.241 11.331 1.00 82.50 93 PRO A N 1
ATOM 756 C CA . PRO A 1 93 ? -12.670 -4.158 10.335 1.00 82.50 93 PRO A CA 1
ATOM 757 C C . PRO A 1 93 ? -12.470 -3.607 8.924 1.00 82.50 93 PRO A C 1
ATOM 759 O O . PRO A 1 93 ? -13.025 -2.569 8.562 1.00 82.50 93 PRO A O 1
ATOM 762 N N . ILE A 1 94 ? -11.684 -4.324 8.128 1.00 92.00 94 ILE A N 1
ATOM 763 C CA . ILE A 1 94 ? -11.471 -3.990 6.725 1.00 92.00 94 ILE A CA 1
ATOM 764 C C . ILE A 1 94 ? -12.766 -4.206 5.930 1.00 92.00 94 ILE A C 1
ATOM 766 O O . ILE A 1 94 ? -13.448 -5.222 6.081 1.00 92.00 94 ILE A O 1
ATOM 770 N N . ALA A 1 95 ? -13.111 -3.246 5.077 1.00 92.44 95 ALA A N 1
ATOM 771 C CA . ALA A 1 95 ? -14.312 -3.282 4.250 1.00 92.44 95 ALA A CA 1
ATOM 772 C C . ALA A 1 95 ? -13.921 -3.328 2.770 1.00 92.44 95 ALA A C 1
ATOM 774 O O . ALA A 1 95 ? -13.701 -2.291 2.150 1.00 92.44 95 ALA A O 1
ATOM 775 N N . LEU A 1 96 ? -13.819 -4.535 2.207 1.00 93.38 96 LEU A N 1
ATOM 776 C CA . LEU A 1 96 ? -13.412 -4.738 0.814 1.00 93.38 96 LEU A CA 1
ATOM 777 C C . LEU A 1 96 ? -14.603 -4.892 -0.136 1.00 93.38 96 LEU A C 1
ATOM 779 O O . LEU A 1 96 ? -15.468 -5.752 0.054 1.00 93.38 96 LEU A O 1
ATOM 783 N N . ASP A 1 97 ? -14.592 -4.124 -1.218 1.00 92.62 97 ASP A N 1
ATOM 784 C CA . ASP A 1 97 ? -15.548 -4.201 -2.315 1.00 92.62 97 ASP A CA 1
ATOM 785 C C . ASP A 1 97 ? -14.850 -4.202 -3.686 1.00 92.62 97 ASP A C 1
ATOM 787 O O . ASP A 1 97 ? -13.629 -4.076 -3.801 1.00 92.62 97 ASP A O 1
ATOM 791 N N . ASP A 1 98 ? -15.639 -4.353 -4.750 1.00 91.25 98 ASP A N 1
ATOM 792 C CA . ASP A 1 98 ? -15.131 -4.439 -6.122 1.00 91.25 98 ASP A CA 1
ATOM 793 C C . ASP A 1 98 ? -14.436 -3.136 -6.585 1.00 91.25 98 ASP A C 1
ATOM 795 O O . ASP A 1 98 ? -13.738 -3.142 -7.598 1.00 91.25 98 ASP A O 1
ATOM 799 N N . LYS A 1 99 ? -14.623 -2.017 -5.869 1.00 90.62 99 LYS A N 1
ATOM 800 C CA . LYS A 1 99 ? -14.044 -0.706 -6.194 1.00 90.62 99 LYS A CA 1
ATOM 801 C C . LYS A 1 99 ? -12.726 -0.469 -5.463 1.00 90.62 99 LYS A C 1
ATOM 803 O O . LYS A 1 99 ? -11.814 0.093 -6.059 1.00 90.62 99 LYS A O 1
ATOM 808 N N . ASN A 1 100 ? -12.611 -0.895 -4.204 1.00 93.12 100 ASN A N 1
ATOM 809 C CA . ASN A 1 100 ? -11.450 -0.599 -3.359 1.00 93.12 100 ASN A CA 1
ATOM 810 C C . ASN A 1 100 ? -10.441 -1.757 -3.233 1.00 93.12 100 ASN A C 1
ATOM 812 O O . ASN A 1 100 ? -9.299 -1.528 -2.833 1.00 93.12 100 ASN A O 1
ATOM 816 N N . VAL A 1 101 ? -10.804 -2.990 -3.609 1.00 93.75 101 VAL A N 1
ATOM 817 C CA . VAL A 1 101 ? -9.926 -4.157 -3.408 1.00 93.75 101 VAL A CA 1
ATOM 818 C C . VAL A 1 101 ? -8.601 -4.039 -4.166 1.00 93.75 101 VAL A C 1
ATOM 820 O O . VAL A 1 101 ? -7.551 -4.413 -3.645 1.00 93.75 101 VAL A O 1
ATOM 823 N N . LEU A 1 102 ? -8.614 -3.463 -5.371 1.00 92.81 102 LEU A N 1
ATOM 824 C CA . LEU A 1 102 ? -7.390 -3.249 -6.147 1.00 92.81 102 LEU A CA 1
ATOM 825 C C . LEU A 1 102 ? -6.464 -2.228 -5.476 1.00 92.81 102 LEU A C 1
ATOM 827 O O . LEU A 1 102 ? -5.244 -2.374 -5.512 1.00 92.81 102 LEU A O 1
ATOM 831 N N . GLU A 1 103 ? -7.029 -1.202 -4.840 1.00 90.62 103 GLU A N 1
ATOM 832 C CA . GLU A 1 103 ? -6.262 -0.217 -4.076 1.00 90.62 103 GLU A CA 1
ATOM 833 C C . GLU A 1 103 ? -5.662 -0.834 -2.816 1.00 90.62 103 GLU A C 1
ATOM 835 O O . GLU A 1 103 ? -4.490 -0.596 -2.525 1.00 90.62 103 GLU A O 1
ATOM 840 N N . TYR A 1 104 ? -6.414 -1.695 -2.126 1.00 93.38 104 TYR A N 1
ATOM 841 C CA . TYR A 1 104 ? -5.897 -2.457 -0.994 1.00 93.38 104 TYR A CA 1
ATOM 842 C C . TYR A 1 104 ? -4.710 -3.343 -1.394 1.00 93.38 104 TYR A C 1
ATOM 844 O O . TYR A 1 104 ? -3.691 -3.354 -0.708 1.00 93.38 104 TYR A O 1
ATOM 852 N N . VAL A 1 105 ? -4.786 -4.034 -2.537 1.00 92.81 105 VAL A N 1
ATOM 853 C CA . VAL A 1 105 ? -3.666 -4.841 -3.050 1.00 92.81 105 VAL A CA 1
ATOM 854 C C . VAL A 1 105 ? -2.440 -3.974 -3.337 1.00 92.81 105 VAL A C 1
ATOM 856 O O . VA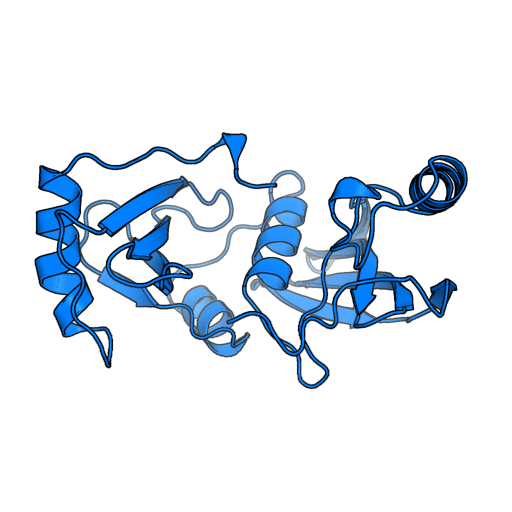L A 1 105 ? -1.341 -4.307 -2.888 1.00 92.81 105 VAL A O 1
ATOM 859 N N . ARG A 1 106 ? -2.611 -2.832 -4.021 1.00 90.38 106 ARG A N 1
ATOM 860 C CA . ARG A 1 106 ? -1.513 -1.874 -4.249 1.00 90.38 106 ARG A CA 1
ATOM 861 C C . ARG A 1 106 ? -0.895 -1.409 -2.937 1.00 90.38 106 ARG A C 1
ATOM 863 O O . ARG A 1 106 ? 0.327 -1.402 -2.808 1.00 90.38 106 ARG A O 1
ATOM 870 N N . PHE A 1 107 ? -1.730 -1.060 -1.963 1.00 90.88 107 PHE A N 1
ATOM 871 C CA . PHE A 1 107 ? -1.295 -0.639 -0.639 1.00 90.88 107 PHE A CA 1
ATOM 872 C C . PHE A 1 107 ? -0.495 -1.737 0.076 1.00 90.88 107 PHE A C 1
ATOM 874 O O . PHE A 1 107 ? 0.595 -1.466 0.581 1.00 90.88 107 PHE A O 1
ATOM 881 N N . PHE A 1 108 ? -1.004 -2.970 0.085 1.00 92.06 108 PHE A N 1
ATOM 882 C CA . PHE A 1 108 ? -0.392 -4.099 0.777 1.00 92.06 108 PHE A CA 1
ATOM 883 C C . PHE A 1 108 ? 1.016 -4.381 0.247 1.00 92.06 108 PHE A C 1
ATOM 885 O O . PHE A 1 108 ? 1.973 -4.396 1.017 1.00 92.06 108 PHE A O 1
ATOM 892 N N . PHE A 1 109 ? 1.182 -4.527 -1.070 1.00 89.62 109 PHE A N 1
ATOM 893 C CA . PHE A 1 109 ? 2.499 -4.802 -1.659 1.00 89.62 109 PHE A CA 1
ATOM 894 C C . PHE A 1 109 ? 3.440 -3.595 -1.633 1.00 89.62 109 PHE A C 1
ATOM 896 O O . PHE A 1 109 ? 4.660 -3.759 -1.570 1.00 89.62 109 PHE A O 1
ATOM 903 N N . ALA A 1 11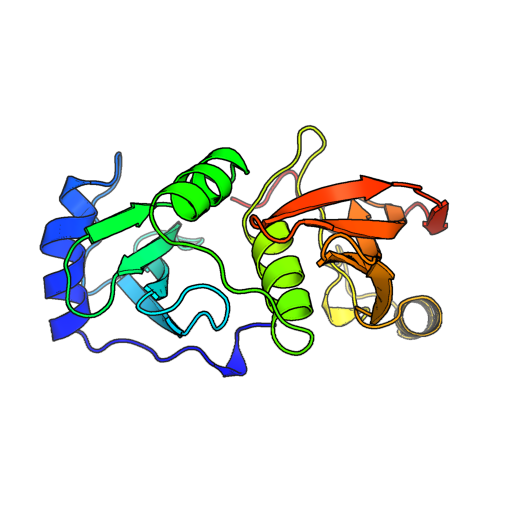0 ? 2.898 -2.375 -1.596 1.00 87.75 110 ALA A N 1
ATOM 904 C CA . ALA A 1 110 ? 3.708 -1.199 -1.337 1.00 87.75 110 ALA A CA 1
ATOM 905 C C . ALA A 1 110 ? 4.268 -1.201 0.094 1.00 87.75 110 ALA A C 1
ATOM 907 O O . ALA A 1 110 ? 5.411 -0.804 0.263 1.00 87.75 110 ALA A O 1
ATOM 908 N N . HIS A 1 111 ? 3.550 -1.679 1.111 1.00 88.94 111 HIS A N 1
ATOM 909 C CA . HIS A 1 111 ? 3.955 -1.497 2.515 1.00 88.94 111 HIS A CA 1
ATOM 910 C C . HIS A 1 111 ? 4.356 -2.782 3.248 1.00 88.94 111 HIS A C 1
ATOM 912 O O . HIS A 1 111 ? 4.688 -2.729 4.429 1.00 88.94 111 HIS A O 1
ATOM 918 N N . VAL A 1 112 ? 4.391 -3.925 2.560 1.00 88.75 112 VAL A N 1
ATOM 919 C CA . VAL A 1 112 ? 4.805 -5.218 3.121 1.00 88.75 112 VAL A CA 1
ATOM 920 C C . VAL A 1 112 ? 6.014 -5.772 2.377 1.00 88.75 112 VAL A C 1
ATOM 922 O O . VAL A 1 112 ? 6.037 -5.859 1.150 1.00 88.75 112 VAL A O 1
ATOM 925 N N . LYS A 1 113 ? 7.023 -6.208 3.136 1.00 85.94 113 LYS A N 1
ATOM 926 C CA . LYS A 1 113 ? 8.184 -6.944 2.628 1.00 85.94 113 LYS A CA 1
ATOM 927 C C . LYS A 1 113 ? 7.985 -8.442 2.882 1.00 85.94 113 LYS A C 1
ATOM 929 O O . LYS A 1 113 ? 7.688 -8.876 3.995 1.00 85.94 113 LYS A O 1
ATOM 934 N N . GLY A 1 114 ? 8.140 -9.247 1.832 1.00 79.62 114 GLY A N 1
ATOM 935 C CA . GLY A 1 114 ? 8.136 -10.703 1.927 1.00 79.62 114 GLY A CA 1
ATOM 936 C C . GLY A 1 114 ? 9.507 -11.251 2.331 1.00 79.62 114 GLY A C 1
ATOM 937 O O . GLY A 1 114 ? 10.511 -10.541 2.339 1.00 79.62 114 GLY A O 1
ATOM 938 N N . ARG A 1 115 ? 9.582 -12.562 2.600 1.00 77.75 115 ARG A N 1
ATOM 939 C CA . ARG A 1 115 ? 10.842 -13.249 2.962 1.00 77.75 115 ARG A CA 1
ATOM 940 C C . ARG A 1 115 ? 11.947 -13.092 1.908 1.00 77.75 115 ARG A C 1
ATOM 942 O O . ARG A 1 115 ? 13.123 -13.106 2.252 1.00 77.75 115 ARG A O 1
ATOM 949 N N . HIS A 1 116 ? 11.568 -12.991 0.636 1.00 76.19 116 HIS A N 1
ATOM 950 C CA . HIS A 1 116 ? 12.495 -12.915 -0.496 1.00 76.19 116 HIS A CA 1
ATOM 951 C C . HIS A 1 116 ? 12.776 -11.481 -0.965 1.00 76.19 116 HIS A C 1
ATOM 953 O O . HIS A 1 116 ? 13.509 -11.301 -1.935 1.00 76.19 116 HIS A O 1
ATOM 959 N N . GLY A 1 117 ? 12.223 -10.481 -0.274 1.00 79.19 117 GLY A N 1
ATOM 960 C CA . GLY A 1 117 ? 12.309 -9.076 -0.649 1.00 79.19 117 GLY A CA 1
ATOM 961 C C . GLY A 1 117 ? 10.935 -8.443 -0.833 1.00 79.19 117 GLY A C 1
ATOM 962 O O . GLY A 1 117 ? 9.900 -9.005 -0.458 1.00 79.19 117 GLY A O 1
ATOM 963 N N . ARG A 1 118 ? 10.936 -7.237 -1.393 1.00 81.81 118 ARG A N 1
ATOM 964 C CA . ARG A 1 118 ? 9.718 -6.497 -1.713 1.00 81.81 118 ARG A CA 1
ATOM 965 C C . ARG A 1 118 ? 9.250 -6.920 -3.096 1.00 81.81 118 ARG 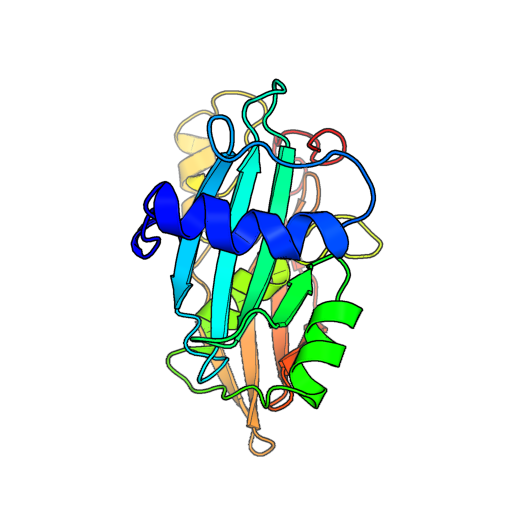A C 1
ATOM 967 O O . ARG A 1 118 ? 10.045 -6.940 -4.031 1.00 81.81 118 ARG A O 1
ATOM 974 N N . PHE A 1 119 ? 7.973 -7.245 -3.209 1.00 85.38 119 PHE A N 1
ATOM 975 C CA . PHE A 1 119 ? 7.369 -7.418 -4.514 1.00 85.38 119 PHE A CA 1
ATOM 976 C C . PHE A 1 119 ? 6.777 -6.087 -4.958 1.00 85.38 119 PHE A C 1
ATOM 978 O O . PHE A 1 119 ? 6.007 -5.476 -4.219 1.00 85.38 119 PHE A O 1
ATOM 985 N N . ILE A 1 120 ? 7.145 -5.639 -6.151 1.00 86.19 120 ILE A N 1
ATOM 986 C CA . ILE A 1 120 ? 6.698 -4.359 -6.694 1.00 86.19 120 ILE A CA 1
ATOM 987 C C . ILE A 1 120 ? 5.653 -4.659 -7.759 1.00 86.19 120 ILE A C 1
ATOM 989 O O . ILE A 1 120 ? 5.954 -5.343 -8.731 1.00 86.19 120 ILE A O 1
ATOM 993 N N . ILE A 1 121 ? 4.428 -4.170 -7.575 1.00 88.94 121 ILE A N 1
ATOM 994 C CA . ILE A 1 121 ? 3.401 -4.264 -8.616 1.00 88.94 121 ILE A CA 1
ATOM 995 C C . ILE A 1 121 ? 3.811 -3.369 -9.783 1.00 88.94 121 ILE A C 1
ATOM 997 O O . ILE A 1 121 ? 4.115 -2.190 -9.591 1.00 88.94 121 ILE A O 1
ATOM 1001 N N . CYS A 1 122 ? 3.794 -3.932 -10.986 1.00 87.06 122 CYS A N 1
ATOM 1002 C CA . CYS A 1 122 ? 4.142 -3.234 -12.209 1.00 87.06 122 CYS A CA 1
ATOM 1003 C C . CYS A 1 122 ? 2.966 -3.276 -13.181 1.00 87.06 122 CYS A C 1
ATOM 1005 O O . CYS A 1 122 ? 2.699 -4.287 -13.822 1.00 87.06 122 CYS A O 1
ATOM 1007 N N . GLU A 1 123 ? 2.264 -2.152 -13.279 1.00 85.06 123 GLU A N 1
ATOM 1008 C CA . GLU A 1 123 ? 1.172 -1.948 -14.236 1.00 85.06 123 GLU A CA 1
ATOM 1009 C C . GLU A 1 123 ? 1.698 -1.297 -15.526 1.00 85.06 123 GLU A C 1
ATOM 1011 O O . GLU A 1 123 ? 1.091 -1.429 -16.588 1.00 85.06 123 GLU A O 1
ATOM 1016 N N . SER A 1 124 ? 2.856 -0.631 -15.444 1.00 83.25 124 SER A N 1
ATOM 1017 C CA . SER A 1 124 ? 3.611 -0.099 -16.576 1.00 83.25 124 SER A CA 1
ATOM 1018 C C . SER A 1 124 ? 5.125 -0.152 -16.334 1.00 83.25 124 SER A C 1
ATOM 1020 O O . SER A 1 124 ? 5.612 -0.326 -15.214 1.00 83.25 124 SER A O 1
ATOM 1022 N N . ALA A 1 125 ? 5.892 0.074 -17.400 1.00 80.44 125 ALA A N 1
ATOM 1023 C CA . ALA A 1 125 ? 7.340 0.252 -17.373 1.00 80.44 125 ALA A CA 1
ATOM 1024 C C . ALA A 1 125 ? 7.791 1.431 -16.490 1.00 80.44 125 ALA A C 1
ATOM 1026 O O . ALA A 1 125 ? 8.963 1.494 -16.130 1.00 80.44 125 ALA A O 1
ATOM 1027 N N . ASP A 1 126 ? 6.896 2.353 -16.128 1.00 79.81 126 ASP A N 1
ATOM 1028 C CA . ASP A 1 126 ? 7.214 3.475 -15.236 1.00 79.81 126 ASP A CA 1
ATOM 1029 C C . ASP A 1 126 ? 7.246 3.044 -13.764 1.00 79.81 126 ASP A C 1
ATOM 1031 O O . ASP A 1 126 ? 7.863 3.707 -12.937 1.00 79.81 126 ASP A O 1
ATOM 1035 N N . ASN A 1 127 ? 6.621 1.910 -13.426 1.00 76.12 127 ASN A N 1
ATOM 1036 C CA . ASN A 1 127 ? 6.697 1.331 -12.083 1.00 76.12 127 ASN A CA 1
ATOM 1037 C C . ASN A 1 127 ? 7.997 0.546 -11.851 1.00 76.12 127 ASN A C 1
ATOM 1039 O O . ASN A 1 127 ? 8.291 0.158 -10.720 1.00 76.12 127 ASN A O 1
ATOM 1043 N N . VAL A 1 128 ? 8.764 0.290 -12.913 1.00 79.38 128 VAL A N 1
ATOM 1044 C CA . VAL A 1 128 ? 10.027 -0.440 -12.844 1.00 79.38 128 VAL A CA 1
ATOM 1045 C C . VAL A 1 128 ? 11.137 0.519 -12.413 1.00 79.38 128 VAL A C 1
ATOM 1047 O O . VAL A 1 128 ? 11.366 1.554 -13.038 1.00 79.38 128 VAL A O 1
ATOM 1050 N N . GLN A 1 129 ? 11.855 0.166 -11.346 1.00 78.75 129 GLN A N 1
ATOM 1051 C CA . GLN A 1 129 ? 13.014 0.929 -10.883 1.00 78.75 129 GLN A CA 1
ATOM 1052 C C . GLN A 1 129 ? 14.229 0.608 -11.750 1.00 78.75 129 GLN A C 1
ATOM 1054 O O . GLN A 1 129 ? 15.004 -0.291 -11.444 1.00 78.75 129 GLN A O 1
ATOM 1059 N N . TRP A 1 130 ? 14.374 1.312 -12.864 1.00 79.69 130 TRP A N 1
ATOM 1060 C CA . TRP A 1 130 ? 15.444 1.079 -13.829 1.00 79.69 130 TRP A CA 1
ATOM 1061 C C . TRP A 1 130 ? 16.833 1.400 -13.278 1.00 79.69 130 TRP A C 1
ATOM 1063 O O . TRP A 1 130 ? 17.026 2.444 -12.662 1.00 79.69 130 TRP A O 1
ATOM 1073 N N . LYS A 1 131 ? 17.811 0.527 -13.553 1.00 77.94 131 LYS A N 1
ATOM 1074 C CA . LYS A 1 131 ? 19.227 0.780 -13.243 1.00 77.94 131 LYS A CA 1
ATOM 1075 C C . LYS A 1 131 ? 19.786 1.953 -14.039 1.00 77.94 131 LYS A C 1
ATOM 1077 O O . LYS A 1 131 ? 20.458 2.812 -13.482 1.00 77.94 131 LYS A O 1
ATOM 1082 N N . ASP A 1 132 ? 19.466 1.966 -15.326 1.00 77.94 132 ASP A N 1
ATOM 1083 C CA . ASP A 1 132 ? 19.899 2.954 -16.305 1.00 77.94 132 ASP A CA 1
ATOM 1084 C C . ASP A 1 132 ? 18.715 3.313 -17.208 1.00 77.94 132 ASP A C 1
ATOM 1086 O O . ASP A 1 132 ? 17.754 2.540 -17.312 1.00 77.94 132 ASP A O 1
ATOM 1090 N N . GLU A 1 133 ? 18.781 4.455 -17.895 1.00 76.62 133 GLU A N 1
ATOM 1091 C CA . GLU A 1 133 ? 17.766 4.828 -18.880 1.00 76.62 133 GLU A CA 1
ATOM 1092 C C . GLU A 1 133 ? 17.682 3.762 -19.981 1.00 76.62 133 GLU A C 1
ATOM 1094 O O . GLU A 1 133 ? 18.632 3.523 -20.728 1.00 76.62 133 GLU A O 1
ATOM 1099 N N . GLN A 1 134 ? 16.541 3.074 -20.045 1.00 78.31 134 GLN A N 1
ATOM 1100 C CA . GLN A 1 134 ? 16.355 1.974 -20.982 1.00 78.31 134 GLN A CA 1
ATOM 1101 C C . GLN A 1 134 ? 15.890 2.459 -22.354 1.00 78.31 134 GLN A C 1
ATOM 1103 O O . GLN A 1 134 ? 15.062 3.372 -22.430 1.00 78.31 134 GLN A O 1
ATOM 1108 N N . PRO A 1 135 ? 16.317 1.785 -23.440 1.00 75.75 135 PRO A N 1
ATOM 1109 C CA . PRO A 1 135 ? 15.792 2.041 -24.773 1.00 75.75 135 PRO A CA 1
ATOM 1110 C C . PRO A 1 135 ? 14.264 1.932 -24.813 1.00 75.75 135 PRO A C 1
ATOM 1112 O O . PRO A 1 135 ? 13.673 1.025 -24.220 1.00 75.75 135 PRO A O 1
ATOM 1115 N N . GLU A 1 136 ? 13.623 2.811 -25.583 1.00 79.88 136 GLU A N 1
ATOM 1116 C CA . GLU A 1 136 ? 12.161 2.864 -25.719 1.00 79.88 136 GLU A CA 1
ATOM 1117 C C . GLU A 1 136 ? 11.557 1.509 -26.138 1.00 79.88 136 GLU A C 1
ATOM 1119 O O . GLU A 1 136 ? 10.487 1.129 -25.671 1.00 79.88 136 GLU A O 1
ATOM 1124 N N . GLU A 1 137 ? 12.276 0.728 -26.947 1.00 77.44 137 GLU A N 1
ATOM 1125 C CA . GLU A 1 137 ? 11.870 -0.612 -27.387 1.00 77.44 137 GLU A CA 1
ATOM 1126 C C . GLU A 1 137 ? 11.735 -1.620 -26.234 1.00 77.44 137 GLU A C 1
ATOM 1128 O O . GLU A 1 137 ? 10.820 -2.445 -26.233 1.00 77.44 137 GLU A O 1
ATOM 1133 N N . VAL A 1 138 ? 12.606 -1.545 -25.222 1.00 76.06 138 VAL A N 1
ATOM 1134 C CA . VAL A 1 138 ? 12.522 -2.402 -24.026 1.00 76.06 138 VAL A CA 1
ATOM 1135 C C . VAL A 1 138 ? 11.290 -2.017 -23.208 1.00 76.06 138 VAL A C 1
ATOM 1137 O O . VAL A 1 138 ? 10.505 -2.887 -22.829 1.00 76.06 138 VAL A O 1
ATOM 1140 N N . ARG A 1 139 ? 11.060 -0.710 -23.023 1.00 79.12 139 ARG A N 1
ATOM 1141 C CA . ARG A 1 139 ? 9.867 -0.185 -22.335 1.00 79.12 139 ARG A CA 1
ATOM 1142 C C . ARG A 1 139 ? 8.581 -0.578 -23.062 1.00 79.12 139 ARG A C 1
ATOM 1144 O O . ARG A 1 139 ? 7.626 -0.994 -22.415 1.00 79.12 139 ARG A O 1
ATOM 1151 N N . LYS A 1 140 ? 8.562 -0.507 -24.398 1.00 82.25 140 LYS A N 1
ATOM 1152 C CA . LYS A 1 140 ? 7.422 -0.930 -25.229 1.00 82.25 140 LYS A CA 1
ATOM 1153 C C . LYS A 1 140 ? 7.121 -2.414 -25.083 1.00 82.25 140 LYS A C 1
ATOM 1155 O O . LYS A 1 140 ? 5.961 -2.761 -24.894 1.00 82.25 140 LYS A O 1
ATOM 1160 N N . LYS A 1 141 ? 8.134 -3.286 -25.131 1.00 78.94 141 LYS A N 1
ATOM 1161 C CA . LYS A 1 141 ? 7.943 -4.736 -24.931 1.00 78.94 141 LYS A CA 1
ATOM 1162 C C . LYS A 1 141 ? 7.356 -5.053 -23.558 1.00 78.94 141 LYS A C 1
ATOM 1164 O O . LYS A 1 141 ? 6.434 -5.857 -23.448 1.00 78.94 141 LYS A O 1
ATOM 1169 N N . LEU A 1 142 ? 7.863 -4.389 -22.527 1.00 79.25 142 LEU A N 1
ATOM 1170 C CA . LEU A 1 142 ? 7.374 -4.529 -21.161 1.00 79.25 142 LEU A CA 1
ATOM 1171 C C . LEU A 1 142 ? 5.938 -4.033 -20.996 1.00 79.25 142 LEU A C 1
ATOM 1173 O O . LEU A 1 142 ? 5.105 -4.776 -20.490 1.00 79.25 142 LEU A O 1
ATOM 1177 N N . ASN A 1 143 ? 5.619 -2.845 -21.507 1.00 84.31 143 ASN A N 1
ATOM 1178 C CA . ASN A 1 143 ? 4.249 -2.325 -21.526 1.00 84.31 143 ASN A CA 1
ATOM 1179 C C . ASN A 1 143 ? 3.290 -3.185 -22.362 1.00 84.31 143 ASN A C 1
ATOM 1181 O O . ASN A 1 143 ? 2.105 -3.228 -22.066 1.00 84.31 143 ASN A O 1
ATOM 1185 N N . ALA A 1 144 ? 3.779 -3.873 -23.397 1.00 83.06 144 ALA A N 1
ATOM 1186 C CA . ALA A 1 144 ? 2.971 -4.811 -24.176 1.00 83.06 144 ALA A CA 1
ATOM 1187 C C . ALA A 1 144 ? 2.694 -6.129 -23.430 1.00 83.06 144 ALA A C 1
ATOM 1189 O O . ALA A 1 144 ? 1.770 -6.851 -23.798 1.00 83.06 144 ALA A O 1
ATOM 1190 N N . THR A 1 145 ? 3.503 -6.454 -22.417 1.00 81.06 145 THR A N 1
ATOM 1191 C CA . THR A 1 145 ? 3.395 -7.694 -21.633 1.00 81.06 145 THR A CA 1
ATOM 1192 C C . THR A 1 145 ? 2.603 -7.472 -20.347 1.00 81.06 145 THR A C 1
ATOM 1194 O O . THR A 1 145 ? 1.780 -8.307 -19.980 1.00 81.06 145 THR A O 1
ATOM 1197 N N . MET A 1 146 ? 2.855 -6.353 -19.666 1.00 84.62 146 MET A N 1
ATOM 1198 C CA . MET A 1 146 ? 2.196 -5.984 -18.418 1.00 84.62 146 MET A CA 1
ATOM 1199 C C . MET A 1 146 ? 0.783 -5.470 -18.665 1.00 84.62 146 MET A C 1
ATOM 1201 O O . MET A 1 146 ? 0.481 -4.865 -19.692 1.00 84.62 146 MET A O 1
ATOM 1205 N N . GLN A 1 147 ? -0.084 -5.709 -17.690 1.00 84.38 147 GLN A N 1
ATOM 1206 C CA . GLN A 1 147 ? -1.440 -5.184 -17.662 1.00 84.38 147 GLN A CA 1
ATOM 1207 C C . GLN A 1 147 ? -1.711 -4.606 -16.270 1.00 84.38 147 GLN A C 1
ATOM 1209 O O . GLN A 1 147 ? -1.112 -5.074 -15.294 1.00 84.38 147 GLN A O 1
ATOM 1214 N N . PRO A 1 148 ? -2.611 -3.615 -16.162 1.00 87.06 148 PRO A N 1
ATOM 1215 C CA . PRO A 1 148 ? -3.104 -3.158 -14.873 1.00 87.06 148 PRO A CA 1
ATOM 1216 C C . PRO A 1 148 ? -3.684 -4.308 -14.048 1.00 87.06 148 PRO A C 1
ATOM 1218 O O . PRO A 1 148 ? -4.101 -5.333 -14.590 1.00 87.06 148 PRO A O 1
ATOM 1221 N N . LEU A 1 149 ? -3.743 -4.108 -12.734 1.00 89.25 149 LEU A N 1
ATOM 1222 C CA . LEU A 1 149 ? -4.406 -5.042 -11.829 1.00 89.25 149 LEU A CA 1
ATOM 1223 C C . LEU A 1 149 ? -5.853 -5.289 -12.273 1.00 89.25 149 LEU A C 1
ATOM 1225 O O . LEU A 1 149 ? -6.622 -4.345 -12.462 1.00 89.25 149 LEU A O 1
ATOM 1229 N N . GLU A 1 150 ? -6.231 -6.560 -12.383 1.00 91.06 150 GLU A N 1
ATOM 1230 C CA . GLU A 1 150 ? -7.553 -6.968 -12.861 1.00 91.06 150 GLU A CA 1
ATOM 1231 C C . GLU A 1 150 ? -8.175 -8.001 -11.919 1.00 91.06 150 GLU A C 1
ATOM 1233 O O . GLU A 1 150 ? -7.545 -9.000 -11.566 1.00 91.06 150 GLU A O 1
ATOM 1238 N N . ILE A 1 151 ? -9.436 -7.788 -11.534 1.00 93.62 151 ILE A N 1
ATOM 1239 C CA . ILE A 1 151 ? -10.219 -8.779 -10.788 1.00 93.62 151 ILE A CA 1
ATOM 1240 C C . ILE A 1 151 ? -10.685 -9.852 -11.780 1.00 93.62 151 ILE A C 1
ATOM 1242 O O . ILE A 1 151 ? -11.585 -9.603 -12.580 1.00 93.62 151 ILE A O 1
ATOM 1246 N N . LYS A 1 152 ? -10.101 -11.054 -11.718 1.00 92.06 152 LYS A N 1
ATOM 1247 C CA . LYS A 1 152 ? -10.506 -12.194 -12.558 1.00 92.06 152 LYS A CA 1
ATOM 1248 C C . LYS A 1 152 ? -11.837 -12.783 -12.108 1.00 92.06 152 LYS A C 1
ATOM 1250 O O . LYS A 1 152 ? -12.685 -13.128 -12.925 1.00 92.06 152 LYS A O 1
ATOM 1255 N N . GLU A 1 153 ? -11.988 -12.963 -10.800 1.00 92.12 153 GLU A N 1
ATOM 1256 C CA . GLU A 1 153 ? -13.137 -13.644 -10.215 1.00 92.12 153 GLU A CA 1
ATOM 1257 C C . GLU A 1 153 ? -13.372 -13.160 -8.784 1.00 92.12 153 GLU A C 1
ATOM 1259 O O . GLU A 1 153 ? -12.432 -12.899 -8.033 1.00 92.12 153 GLU A O 1
ATOM 1264 N N . LYS A 1 154 ? -14.643 -13.109 -8.385 1.00 92.19 154 LYS A N 1
ATOM 1265 C CA . LYS A 1 154 ? -15.055 -13.036 -6.985 1.00 92.19 154 LYS A CA 1
ATOM 1266 C C . LYS A 1 154 ? -15.746 -14.341 -6.614 1.00 92.19 154 LYS A C 1
ATOM 1268 O O . LYS A 1 154 ? -16.819 -14.656 -7.134 1.00 92.19 154 LYS A O 1
ATOM 1273 N N . ARG A 1 155 ? -15.120 -15.113 -5.731 1.00 90.94 155 ARG A N 1
ATOM 1274 C CA . ARG A 1 155 ? -15.626 -16.413 -5.287 1.00 90.94 155 ARG A CA 1
ATOM 1275 C C . ARG A 1 155 ? -16.820 -16.240 -4.344 1.00 90.94 155 ARG A C 1
ATOM 1277 O O . ARG A 1 155 ? -17.030 -15.188 -3.741 1.00 90.94 155 ARG A O 1
ATOM 1284 N N . LYS A 1 156 ? -17.619 -17.303 -4.193 1.00 86.69 156 LYS A N 1
ATOM 1285 C CA . LYS A 1 156 ? -18.827 -17.304 -3.338 1.00 86.69 156 LYS A CA 1
ATOM 1286 C C . LYS A 1 156 ? -18.535 -17.089 -1.850 1.00 86.69 156 LYS A C 1
ATOM 1288 O O . LYS A 1 156 ? -19.422 -16.662 -1.122 1.00 86.69 156 LYS A O 1
ATOM 1293 N N . ASP A 1 157 ? -17.324 -17.407 -1.411 1.00 87.69 157 ASP A N 1
ATOM 1294 C CA . ASP A 1 157 ? -16.814 -17.171 -0.055 1.00 87.69 157 ASP A CA 1
ATOM 1295 C C . ASP A 1 157 ? -16.349 -15.716 0.168 1.00 87.69 157 ASP A C 1
ATOM 1297 O O . ASP A 1 157 ? -15.932 -15.367 1.269 1.00 87.69 157 ASP A O 1
ATOM 1301 N N . GLY A 1 158 ? -16.451 -14.859 -0.854 1.00 88.50 158 GLY A N 1
ATOM 1302 C CA . GLY A 1 158 ? -16.043 -13.457 -0.810 1.00 88.50 158 GLY A CA 1
ATOM 1303 C C . GLY A 1 158 ? -14.570 -13.224 -1.148 1.00 88.50 158 GLY A C 1
ATOM 1304 O O . GLY A 1 158 ? -14.131 -12.079 -1.101 1.00 88.50 158 GLY A O 1
ATOM 1305 N N . VAL A 1 159 ? -13.812 -14.268 -1.499 1.00 94.44 159 VAL A N 1
ATOM 1306 C CA . VAL A 1 159 ? -12.408 -14.133 -1.901 1.00 94.44 159 VAL A CA 1
ATOM 1307 C C . VAL A 1 159 ? -12.311 -13.533 -3.304 1.00 94.44 159 VAL A C 1
ATOM 1309 O O . VAL A 1 159 ? -12.932 -14.027 -4.248 1.00 94.44 159 VAL A O 1
ATOM 1312 N N . TYR A 1 160 ? -11.487 -12.499 -3.454 1.00 95.44 160 TYR A N 1
ATOM 1313 C CA . TYR A 1 160 ? -11.156 -11.910 -4.751 1.00 95.44 160 TYR A CA 1
ATOM 1314 C C . TYR A 1 160 ? -9.927 -12.589 -5.336 1.00 95.44 160 TYR A C 1
ATOM 1316 O O . TYR A 1 160 ? -8.903 -12.665 -4.665 1.00 95.44 160 TYR A O 1
ATOM 1324 N N . ALA A 1 161 ? -10.017 -13.048 -6.581 1.00 94.31 161 ALA A N 1
ATOM 1325 C CA . ALA A 1 161 ? -8.883 -13.491 -7.380 1.00 94.31 161 ALA A CA 1
ATOM 1326 C C . ALA A 1 161 ? -8.472 -12.361 -8.329 1.00 94.31 161 ALA A C 1
ATOM 1328 O O . ALA A 1 161 ? -9.267 -11.919 -9.161 1.00 94.31 161 ALA A O 1
ATOM 1329 N N . ILE A 1 162 ? -7.239 -11.886 -8.189 1.00 94.50 162 ILE A N 1
ATOM 1330 C CA . ILE A 1 162 ? -6.716 -10.709 -8.878 1.00 94.50 162 ILE A CA 1
ATOM 1331 C C . ILE A 1 162 ? -5.462 -11.108 -9.643 1.00 94.50 162 ILE A C 1
ATOM 1333 O O . ILE A 1 162 ? -4.533 -11.665 -9.064 1.00 94.50 162 ILE A O 1
ATOM 1337 N N . LYS A 1 163 ? -5.424 -10.791 -10.935 1.00 92.75 163 LYS A N 1
ATOM 1338 C CA . LYS A 1 163 ? -4.220 -10.942 -11.747 1.00 92.75 163 LYS A CA 1
ATOM 1339 C C . LYS A 1 163 ? -3.303 -9.752 -11.519 1.00 92.75 163 LYS A C 1
ATOM 1341 O O . LYS A 1 163 ? -3.762 -8.610 -11.597 1.00 92.75 163 LYS A O 1
ATOM 1346 N N . ALA A 1 164 ? -2.019 -10.006 -11.307 1.00 92.44 164 ALA A N 1
ATOM 1347 C CA . ALA A 1 164 ? -1.022 -8.952 -11.211 1.00 92.44 164 ALA A CA 1
ATOM 1348 C C . ALA A 1 164 ? 0.275 -9.324 -11.926 1.00 92.44 164 ALA A C 1
ATOM 1350 O O . ALA A 1 164 ? 0.671 -10.488 -11.988 1.00 92.44 164 ALA A O 1
ATOM 1351 N N . PHE A 1 165 ? 0.960 -8.294 -12.411 1.00 90.44 165 PHE A N 1
ATOM 1352 C CA . PHE A 1 165 ? 2.342 -8.377 -12.854 1.00 90.44 165 PHE A CA 1
ATOM 1353 C C . PHE A 1 165 ? 3.226 -7.754 -11.785 1.00 90.44 165 PHE A C 1
ATOM 1355 O O . PHE A 1 165 ? 2.955 -6.649 -11.308 1.00 90.44 165 PHE A O 1
ATOM 1362 N N . MET A 1 166 ? 4.243 -8.489 -11.348 1.00 89.06 166 MET A N 1
ATOM 1363 C CA . MET A 1 166 ? 5.046 -8.106 -10.194 1.00 89.06 166 MET A CA 1
ATOM 1364 C C . MET A 1 166 ? 6.522 -8.354 -10.455 1.00 89.06 166 MET A C 1
ATOM 1366 O O . MET A 1 166 ? 6.907 -9.411 -10.947 1.00 89.06 166 MET A O 1
ATOM 1370 N N . MET A 1 167 ? 7.346 -7.379 -10.093 1.00 86.62 167 MET A N 1
ATOM 1371 C CA . MET A 1 167 ? 8.795 -7.503 -10.086 1.00 86.62 167 MET A CA 1
ATOM 1372 C C . MET A 1 167 ? 9.265 -8.020 -8.730 1.00 86.62 167 MET A C 1
ATOM 1374 O O . MET A 1 167 ? 8.873 -7.501 -7.679 1.00 86.62 167 MET A O 1
ATOM 1378 N N . LEU A 1 168 ? 10.145 -9.015 -8.759 1.00 85.25 168 LEU A N 1
ATOM 1379 C CA . LEU A 1 168 ? 10.947 -9.425 -7.613 1.00 85.25 168 LEU A CA 1
ATOM 1380 C C . LEU A 1 168 ? 12.394 -9.521 -8.083 1.00 85.25 168 LEU A C 1
ATOM 1382 O O . LEU A 1 168 ? 12.721 -10.376 -8.904 1.00 85.25 168 LEU A O 1
ATOM 1386 N N . LYS A 1 169 ? 13.254 -8.654 -7.537 1.00 83.25 169 LYS A N 1
ATOM 1387 C CA . LYS A 1 169 ? 14.613 -8.448 -8.057 1.00 83.25 169 LYS A CA 1
ATOM 1388 C C . LYS A 1 169 ? 14.543 -8.131 -9.557 1.00 83.25 169 LYS A C 1
ATOM 1390 O O . LYS A 1 169 ? 13.787 -7.248 -9.938 1.00 83.25 169 LYS A O 1
ATOM 1395 N N . ASP A 1 170 ? 15.285 -8.853 -10.377 1.00 83.12 170 ASP A N 1
ATOM 1396 C CA . ASP A 1 170 ? 15.438 -8.721 -11.823 1.00 83.12 170 ASP A CA 1
ATOM 1397 C C . ASP A 1 170 ? 14.444 -9.554 -12.646 1.00 83.12 170 ASP A C 1
ATOM 1399 O O . ASP A 1 170 ? 14.548 -9.588 -13.869 1.00 83.12 170 ASP A O 1
ATOM 1403 N N . ALA A 1 171 ? 13.451 -10.192 -12.023 1.00 85.25 171 ALA A N 1
ATOM 1404 C CA . ALA A 1 171 ? 12.469 -11.006 -12.734 1.00 85.25 171 ALA A CA 1
ATOM 1405 C C . ALA A 1 171 ? 11.050 -10.426 -12.642 1.00 85.25 171 ALA A C 1
ATOM 1407 O O . ALA A 1 171 ? 10.596 -10.000 -11.573 1.00 85.25 171 ALA A O 1
ATOM 1408 N N . LEU A 1 172 ? 10.347 -10.448 -13.780 1.00 86.94 172 LEU A N 1
ATOM 1409 C CA . LEU A 1 172 ? 8.932 -10.104 -13.900 1.00 86.94 172 LEU A CA 1
ATOM 1410 C C . LEU A 1 172 ? 8.090 -11.378 -13.869 1.00 86.94 172 LEU A C 1
ATOM 1412 O O . LEU A 1 172 ? 8.250 -12.263 -14.714 1.00 86.94 172 LEU A O 1
ATOM 1416 N N . PHE A 1 173 ? 7.138 -11.424 -12.948 1.00 88.31 173 PHE A N 1
ATOM 1417 C CA . PHE A 1 173 ? 6.228 -12.544 -12.757 1.00 88.31 173 PHE A CA 1
ATOM 1418 C C . PHE A 1 173 ? 4.796 -12.127 -13.067 1.00 88.31 173 PHE A C 1
ATOM 1420 O O . PHE A 1 173 ? 4.376 -11.018 -12.738 1.00 88.31 173 PHE A O 1
ATOM 1427 N N . ASN A 1 174 ? 4.038 -13.048 -13.646 1.00 89.88 174 ASN A N 1
ATOM 1428 C CA . ASN A 1 174 ? 2.584 -13.017 -13.628 1.00 89.88 174 ASN A CA 1
ATOM 1429 C C . ASN A 1 174 ? 2.111 -13.901 -12.469 1.00 89.88 174 ASN A C 1
ATOM 1431 O O . ASN A 1 174 ? 2.548 -15.049 -12.358 1.00 89.88 174 ASN A O 1
ATOM 1435 N N . VAL A 1 175 ? 1.258 -13.347 -11.609 1.00 91.31 175 VAL A N 1
ATOM 1436 C CA . VAL A 1 175 ? 0.790 -14.001 -10.384 1.00 91.31 175 VAL A CA 1
ATOM 1437 C C . VAL A 1 175 ? -0.703 -13.814 -10.174 1.00 91.31 175 VAL A C 1
ATOM 1439 O O . VAL A 1 175 ? -1.274 -12.776 -10.526 1.00 91.31 175 VAL A O 1
ATOM 1442 N N . ASP A 1 176 ? -1.318 -14.810 -9.540 1.00 92.56 176 ASP A N 1
ATOM 1443 C CA . ASP A 1 176 ? -2.685 -14.717 -9.046 1.00 92.56 176 ASP A CA 1
ATOM 1444 C C . ASP A 1 176 ? -2.673 -14.422 -7.542 1.00 92.56 176 ASP A C 1
ATOM 1446 O O . ASP A 1 176 ? -2.171 -15.190 -6.717 1.00 92.56 176 ASP A O 1
ATOM 1450 N N . ILE A 1 177 ? -3.219 -13.264 -7.184 1.00 94.19 177 ILE A N 1
ATOM 1451 C CA . ILE A 1 177 ? -3.362 -12.784 -5.813 1.00 94.19 177 ILE A CA 1
ATOM 1452 C C . ILE A 1 177 ? -4.771 -13.126 -5.343 1.00 94.19 177 ILE A C 1
ATOM 1454 O O . ILE A 1 177 ? -5.751 -12.764 -5.993 1.00 94.19 177 ILE A O 1
ATOM 1458 N N . TYR A 1 178 ? -4.885 -13.764 -4.182 1.00 95.06 178 TYR A N 1
ATOM 1459 C CA . TYR A 1 178 ? -6.164 -13.960 -3.512 1.00 95.06 178 TYR A CA 1
ATOM 1460 C C . TYR A 1 178 ? -6.268 -13.084 -2.277 1.00 95.06 178 TYR A C 1
ATOM 1462 O O . TYR A 1 178 ? -5.416 -13.153 -1.387 1.00 95.06 178 TYR A O 1
ATOM 1470 N N . VAL A 1 179 ? -7.340 -12.299 -2.219 1.00 96.06 179 VAL A N 1
ATOM 1471 C CA . VAL A 1 179 ? -7.658 -11.432 -1.085 1.00 96.06 179 VAL A CA 1
ATOM 1472 C C . VAL A 1 179 ? -8.915 -11.948 -0.407 1.00 96.06 179 VAL A C 1
ATOM 1474 O O . VAL A 1 179 ? -9.993 -11.966 -1.002 1.00 96.06 179 VAL A O 1
ATOM 1477 N N . GLU A 1 180 ? -8.772 -12.387 0.837 1.00 94.94 180 GLU A N 1
ATOM 1478 C CA . GLU A 1 180 ? -9.892 -12.788 1.683 1.00 94.94 180 GLU A CA 1
ATOM 1479 C C . GLU A 1 180 ? -10.657 -11.557 2.212 1.00 94.94 180 GLU A C 1
ATOM 1481 O O . GLU A 1 180 ? -10.059 -10.491 2.387 1.00 94.94 180 GLU A O 1
ATOM 1486 N N . PRO A 1 181 ? -11.953 -11.685 2.562 1.00 92.38 181 PRO A N 1
ATOM 1487 C CA . PRO A 1 181 ? -12.735 -10.586 3.143 1.00 92.38 181 PRO A CA 1
ATOM 1488 C C . PRO A 1 181 ? -12.152 -9.986 4.432 1.00 92.38 181 PRO A C 1
ATOM 1490 O O . PRO A 1 181 ? -12.446 -8.847 4.765 1.00 92.38 181 PRO A O 1
ATOM 1493 N N . ASN A 1 182 ? -11.324 -10.743 5.157 1.00 91.19 182 ASN A N 1
ATOM 1494 C CA . ASN A 1 182 ? -10.610 -10.294 6.359 1.00 91.19 182 ASN A CA 1
ATOM 1495 C C . ASN A 1 182 ? -9.307 -9.522 6.038 1.00 91.19 182 ASN A C 1
ATOM 1497 O O . ASN A 1 182 ? -8.532 -9.215 6.945 1.00 91.19 182 ASN A O 1
ATOM 1501 N N . GLY A 1 183 ? -9.028 -9.263 4.756 1.00 91.44 183 GLY A N 1
ATOM 1502 C CA . GLY A 1 183 ? -7.830 -8.582 4.274 1.00 91.44 183 GLY A CA 1
ATOM 1503 C C . GLY A 1 183 ? -6.588 -9.468 4.175 1.00 91.44 183 GLY A C 1
ATOM 1504 O O . GLY A 1 183 ? -5.511 -8.967 3.855 1.00 91.44 183 GLY A O 1
ATOM 1505 N N . ARG A 1 184 ? -6.687 -10.776 4.422 1.00 93.31 184 ARG A N 1
ATOM 1506 C CA . ARG A 1 184 ? -5.557 -11.685 4.231 1.00 93.31 184 ARG A CA 1
ATOM 1507 C C . ARG A 1 184 ? -5.230 -11.805 2.747 1.00 93.31 184 ARG A C 1
ATOM 1509 O O . ARG A 1 184 ? -6.097 -12.113 1.933 1.00 93.31 184 ARG A O 1
ATOM 1516 N N . VAL A 1 185 ? -3.959 -11.594 2.421 1.00 93.94 185 VAL A N 1
ATOM 1517 C CA . VAL A 1 185 ? -3.435 -11.674 1.058 1.00 93.94 185 VAL A CA 1
ATOM 1518 C C . VAL A 1 185 ? -2.601 -12.941 0.917 1.00 93.94 185 VAL A C 1
ATOM 1520 O O . VAL A 1 185 ? -1.721 -13.229 1.733 1.00 93.94 185 VAL A O 1
ATOM 1523 N N . THR A 1 186 ? -2.881 -13.711 -0.129 1.00 91.81 186 THR A N 1
ATOM 1524 C CA . THR A 1 186 ? -2.089 -14.876 -0.533 1.00 91.81 186 THR A CA 1
ATOM 1525 C C . THR A 1 186 ? -1.793 -14.812 -2.024 1.00 91.81 186 THR A C 1
ATOM 1527 O O . THR A 1 186 ? -2.485 -14.126 -2.769 1.00 91.81 186 THR A O 1
ATOM 1530 N N . MET A 1 187 ? -0.740 -15.499 -2.457 1.00 88.81 187 MET A N 1
ATOM 1531 C CA . MET A 1 187 ? -0.322 -15.549 -3.857 1.00 88.81 187 MET A CA 1
ATOM 1532 C C . MET A 1 187 ? -0.213 -17.009 -4.287 1.00 88.81 187 MET A C 1
ATOM 1534 O O . MET A 1 187 ? 0.321 -17.8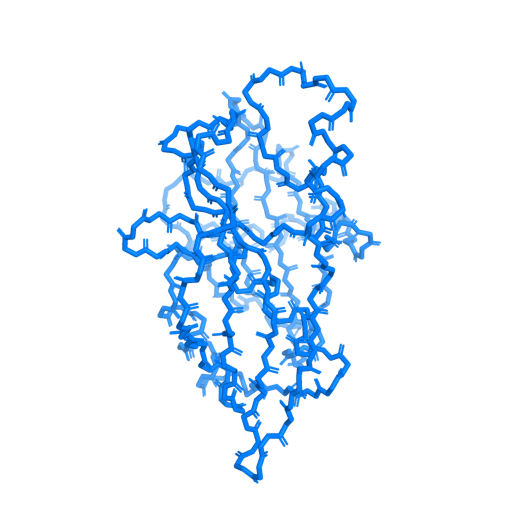31 -3.536 1.00 88.81 187 MET A O 1
ATOM 1538 N N . SER A 1 188 ? -0.691 -17.327 -5.485 1.00 84.56 188 SER A N 1
ATOM 1539 C CA . SER A 1 188 ? -0.444 -18.601 -6.160 1.00 84.56 188 SER A CA 1
ATOM 1540 C C . SER A 1 188 ? 0.113 -18.368 -7.549 1.00 84.56 188 SER A C 1
ATOM 1542 O O . SER A 1 188 ? -0.155 -17.327 -8.139 1.00 84.56 188 SER A O 1
ATOM 1544 N N . ASP A 1 189 ? 0.781 -19.399 -8.067 1.00 63.72 189 ASP A N 1
ATOM 1545 C CA . ASP A 1 189 ? 1.245 -19.511 -9.449 1.00 63.72 189 ASP A CA 1
ATOM 1546 C C . ASP A 1 189 ? 2.176 -18.371 -9.878 1.00 63.72 189 ASP A C 1
ATOM 1548 O O . ASP A 1 189 ? 1.786 -17.223 -10.030 1.00 63.72 189 ASP A O 1
ATOM 1552 N N . HIS A 1 190 ? 3.450 -18.701 -10.073 1.00 71.81 190 HIS A N 1
ATOM 1553 C CA . HIS A 1 190 ? 4.441 -17.750 -10.561 1.00 71.81 190 HIS A CA 1
ATOM 1554 C C . HIS A 1 190 ? 4.874 -18.215 -11.942 1.00 71.81 190 HIS A C 1
ATOM 1556 O O . HIS A 1 190 ? 5.673 -19.144 -12.062 1.00 71.81 190 HIS A O 1
ATOM 1562 N N . GLU A 1 191 ? 4.331 -17.589 -12.980 1.00 82.12 191 GLU A N 1
ATOM 1563 C CA . GLU A 1 191 ? 4.887 -17.724 -14.320 1.00 82.12 191 GLU A CA 1
ATOM 1564 C C . GLU A 1 191 ? 5.893 -16.595 -14.526 1.00 82.12 191 GLU A C 1
ATOM 1566 O O . GLU A 1 191 ? 5.556 -15.412 -14.419 1.00 82.12 191 GLU A O 1
ATOM 1571 N N . ILE A 1 192 ? 7.148 -16.966 -14.773 1.00 83.62 192 ILE A N 1
ATOM 1572 C CA . ILE A 1 192 ? 8.187 -16.005 -15.128 1.00 83.62 192 ILE A CA 1
ATOM 1573 C C . ILE A 1 192 ? 7.898 -15.534 -16.547 1.00 83.62 192 ILE A C 1
ATOM 1575 O O . ILE A 1 192 ? 7.898 -16.327 -17.486 1.00 83.62 192 ILE A O 1
ATOM 1579 N N . MET A 1 193 ? 7.656 -14.237 -16.693 1.00 83.69 193 MET A N 1
ATOM 1580 C CA . MET A 1 193 ? 7.393 -13.622 -17.989 1.00 83.69 193 MET A CA 1
ATOM 1581 C C . MET A 1 193 ? 8.698 -13.167 -18.640 1.00 83.69 193 MET A C 1
ATOM 1583 O O . MET A 1 193 ? 8.887 -13.340 -19.843 1.00 83.69 193 MET A O 1
ATOM 1587 N N . ILE A 1 194 ? 9.579 -12.545 -17.849 1.00 82.19 194 ILE A N 1
ATOM 1588 C CA . ILE A 1 194 ? 10.849 -11.966 -18.297 1.00 82.19 194 ILE A CA 1
ATOM 1589 C C . ILE A 1 194 ? 11.879 -12.122 -17.173 1.00 82.19 194 ILE A C 1
ATOM 1591 O O . ILE A 1 194 ? 11.592 -11.788 -16.023 1.00 82.19 194 ILE A O 1
ATOM 1595 N N . GLU A 1 195 ? 13.072 -12.594 -17.523 1.00 82.31 195 GLU A N 1
ATOM 1596 C CA . GLU A 1 195 ? 14.252 -12.641 -16.650 1.00 82.31 195 GLU A CA 1
ATOM 1597 C C . GLU A 1 195 ? 15.244 -11.530 -17.029 1.00 82.31 195 GLU A C 1
ATOM 1599 O O . GLU A 1 195 ? 15.146 -10.947 -18.114 1.00 82.31 195 GLU A O 1
ATOM 1604 N N . ASP A 1 196 ? 16.197 -11.246 -16.137 1.00 79.31 196 ASP A N 1
ATOM 1605 C CA . ASP A 1 196 ? 17.291 -10.287 -16.339 1.00 79.31 196 ASP A CA 1
ATOM 1606 C C . ASP A 1 196 ? 16.829 -8.859 -16.698 1.00 79.31 196 ASP A C 1
ATOM 1608 O O . ASP A 1 196 ? 17.458 -8.145 -17.488 1.00 79.31 196 ASP A O 1
ATOM 1612 N N . VAL A 1 197 ? 15.717 -8.405 -16.114 1.00 79.69 197 VAL A N 1
ATOM 1613 C CA . VAL A 1 197 ? 15.264 -7.019 -16.254 1.00 79.69 197 VAL A CA 1
ATOM 1614 C C . VAL A 1 197 ? 16.293 -6.104 -15.571 1.00 79.69 197 VAL A C 1
ATOM 1616 O O . VAL A 1 197 ? 16.586 -6.297 -14.389 1.00 79.69 197 VAL A O 1
ATOM 1619 N N . PRO A 1 198 ? 16.837 -5.083 -16.264 1.00 77.50 198 PRO A N 1
ATOM 1620 C CA . PRO A 1 198 ? 17.904 -4.222 -15.750 1.00 77.50 198 PRO A CA 1
ATOM 1621 C C . PRO A 1 198 ? 17.375 -3.208 -14.725 1.00 77.50 198 PRO A C 1
ATOM 1623 O O . PRO A 1 198 ? 17.304 -2.000 -14.972 1.00 77.50 198 PRO A O 1
ATOM 1626 N N . VAL A 1 199 ? 16.987 -3.707 -13.559 1.00 78.25 199 VAL A N 1
ATOM 1627 C CA . VAL A 1 199 ? 16.485 -2.909 -12.444 1.00 78.25 199 VAL A CA 1
ATOM 1628 C C . VAL A 1 199 ? 17.579 -2.595 -11.434 1.00 78.25 199 VAL A C 1
ATOM 1630 O O . VAL A 1 199 ? 18.585 -3.298 -11.325 1.00 78.25 199 VAL A O 1
ATOM 1633 N N . LEU A 1 200 ? 17.380 -1.519 -10.678 1.00 71.12 200 LEU A N 1
ATOM 1634 C CA . LEU A 1 200 ? 18.139 -1.256 -9.467 1.00 71.12 200 LEU A CA 1
ATOM 1635 C C . LEU A 1 200 ? 17.885 -2.391 -8.482 1.00 71.12 200 LEU A C 1
ATOM 1637 O O . LEU A 1 200 ? 16.741 -2.771 -8.222 1.00 71.12 200 LEU A O 1
ATOM 1641 N N . ASP A 1 201 ? 18.963 -2.926 -7.922 1.00 59.16 201 ASP A N 1
ATOM 1642 C CA . ASP A 1 201 ? 18.853 -3.937 -6.889 1.00 59.16 201 ASP A CA 1
ATOM 1643 C C . ASP A 1 201 ? 18.217 -3.299 -5.644 1.00 59.16 201 ASP A C 1
ATOM 1645 O O . ASP A 1 201 ? 18.851 -2.550 -4.897 1.00 59.16 201 ASP A O 1
ATOM 1649 N N . SER A 1 202 ? 16.930 -3.583 -5.439 1.00 52.81 202 SER A N 1
ATOM 1650 C CA . SER A 1 202 ? 16.129 -3.088 -4.308 1.00 52.81 202 SER A CA 1
ATOM 1651 C C . SER A 1 202 ? 16.647 -3.531 -2.929 1.00 52.81 202 SER A C 1
ATOM 1653 O O . SER A 1 202 ? 16.093 -3.137 -1.903 1.00 52.81 202 SER A O 1
ATOM 1655 N N . THR A 1 203 ? 17.737 -4.306 -2.882 1.00 46.78 203 THR A N 1
ATOM 1656 C CA . THR A 1 203 ? 18.482 -4.607 -1.654 1.00 46.78 203 THR A CA 1
ATOM 1657 C C . THR A 1 203 ? 19.168 -3.362 -1.060 1.00 46.78 203 THR A C 1
ATOM 1659 O O . THR A 1 203 ? 19.467 -3.345 0.132 1.00 46.78 203 THR A O 1
ATOM 1662 N N . PHE A 1 204 ? 19.365 -2.295 -1.848 1.00 36.28 204 PHE A N 1
ATOM 1663 C CA . PHE A 1 204 ? 19.967 -1.030 -1.407 1.00 36.28 204 PHE A CA 1
ATOM 1664 C C . PHE A 1 204 ? 19.003 0.151 -1.593 1.00 36.28 204 PHE A C 1
ATOM 1666 O O . PHE A 1 204 ? 19.186 0.992 -2.468 1.00 36.28 204 PHE A O 1
ATOM 1673 N N . GLY A 1 205 ? 17.957 0.228 -0.771 1.00 38.41 205 GLY A N 1
ATOM 1674 C CA . GLY A 1 205 ? 16.996 1.331 -0.830 1.00 38.41 205 GLY A CA 1
ATOM 1675 C C . GLY A 1 205 ? 16.158 1.459 0.439 1.00 38.41 205 GLY A C 1
ATOM 1676 O O . GLY A 1 205 ? 14.993 1.070 0.427 1.00 38.41 205 GLY A O 1
ATOM 1677 N N . GLN A 1 206 ? 16.786 2.032 1.475 1.00 37.97 206 GLN A N 1
ATOM 1678 C CA . GLN A 1 206 ? 16.296 2.336 2.836 1.00 37.97 206 GLN A CA 1
ATOM 1679 C C . GLN A 1 206 ? 16.015 1.144 3.769 1.00 37.97 206 GLN A C 1
ATOM 1681 O O . GLN A 1 206 ? 15.057 0.357 3.552 1.00 37.97 206 GLN A O 1
#

pLDDT: mean 84.95, std 10.52, range [36.28, 96.06]

Secondary structure (DSSP, 8-state):
-GGGSPEEPPHHHHHHHHHHHHHHSSSSPPPTTTEEEEEEE-TTSTTEEEEEEEETTSSSPEEEEEEEETTS--EEE--S-HHHHHHHHHHS-----TTTHHHHHHHHHHH--BTTB--EE-SSGGGS-BSS---HHHHHHHHHH----EEEEE-TTSPEEEEEEEEETTEEEEEEEEE-TT--EEEEEEEEEES---B--TTS--